Protein AF-W1Q956-F1 (afdb_monomer_lite)

Organism: Ogataea parapolymorpha (strain ATCC 26012 / BCRC 20466 / JCM 22074 / NRRL Y-7560 / DL-1) (NCBI:txid871575)

Structure (mmCIF, N/CA/C/O backbone):
data_AF-W1Q956-F1
#
_entry.id   AF-W1Q956-F1
#
loop_
_atom_site.group_PDB
_atom_site.id
_atom_site.type_symbol
_atom_site.label_atom_id
_atom_site.label_alt_id
_atom_site.label_comp_id
_atom_site.label_asym_id
_atom_site.label_entity_id
_atom_site.label_seq_id
_atom_site.pdbx_PDB_ins_code
_atom_site.Cartn_x
_atom_site.Cartn_y
_atom_site.Cartn_z
_atom_site.occupancy
_atom_site.B_iso_or_equiv
_atom_site.auth_seq_id
_atom_site.auth_comp_id
_atom_site.auth_asym_id
_atom_site.auth_atom_id
_atom_site.pdbx_PDB_model_num
ATOM 1 N N . MET A 1 1 ? 9.030 -43.330 17.539 1.00 38.12 1 MET A N 1
ATOM 2 C CA . MET A 1 1 ? 8.154 -42.242 18.023 1.00 38.12 1 MET A CA 1
ATOM 3 C C . MET A 1 1 ? 7.687 -41.497 16.789 1.00 38.12 1 MET A C 1
ATOM 5 O O . MET A 1 1 ? 8.555 -41.215 15.969 1.00 38.12 1 MET A O 1
ATOM 9 N N . PRO A 1 2 ? 6.383 -41.269 16.569 1.00 40.50 2 PRO A N 1
ATOM 10 C CA . PRO A 1 2 ? 5.972 -40.431 15.452 1.00 40.50 2 PRO A CA 1
ATOM 11 C C . PRO A 1 2 ? 6.537 -39.033 15.711 1.00 40.50 2 PRO A C 1
ATOM 13 O O . PRO A 1 2 ? 6.375 -38.493 16.805 1.00 40.50 2 PRO A O 1
ATOM 16 N N . VAL A 1 3 ? 7.293 -38.512 14.747 1.00 47.91 3 VAL A N 1
ATOM 17 C CA . VAL A 1 3 ? 7.770 -37.129 14.766 1.00 47.91 3 VAL A CA 1
ATOM 18 C C . VAL A 1 3 ? 6.512 -36.276 14.858 1.00 47.91 3 VAL A C 1
ATOM 20 O O . VAL A 1 3 ? 5.673 -36.358 13.964 1.00 47.91 3 VAL A O 1
ATOM 23 N N . GLN A 1 4 ? 6.323 -35.560 15.972 1.00 51.12 4 GLN A N 1
ATOM 24 C CA . GLN A 1 4 ? 5.265 -34.559 16.064 1.00 51.12 4 GLN A CA 1
ATOM 25 C C . GLN A 1 4 ? 5.485 -33.616 14.890 1.00 51.12 4 GLN A C 1
ATOM 27 O O . GLN A 1 4 ? 6.526 -32.966 14.800 1.00 51.12 4 GLN A O 1
ATOM 32 N N . SER A 1 5 ? 4.561 -33.650 13.940 1.00 55.69 5 SER A N 1
ATOM 33 C CA . SER A 1 5 ? 4.595 -32.762 12.798 1.00 55.69 5 SER A CA 1
ATOM 34 C C . SER A 1 5 ? 4.485 -31.346 13.351 1.00 55.69 5 SER A C 1
ATOM 36 O O . SER A 1 5 ? 3.552 -30.993 14.064 1.00 55.69 5 SER A O 1
ATOM 38 N N . THR A 1 6 ? 5.511 -30.539 13.112 1.00 74.44 6 THR A N 1
ATOM 39 C CA . THR A 1 6 ? 5.579 -29.148 13.575 1.00 74.44 6 THR A CA 1
ATOM 40 C C . THR A 1 6 ? 4.782 -28.220 12.657 1.00 74.44 6 THR A C 1
ATOM 42 O O . THR A 1 6 ? 5.038 -27.018 12.626 1.00 74.44 6 THR A O 1
ATOM 45 N N . HIS A 1 7 ? 3.863 -28.766 11.853 1.00 84.06 7 HIS A N 1
ATOM 46 C CA . HIS A 1 7 ? 3.158 -28.013 10.831 1.00 84.06 7 HIS A CA 1
ATOM 47 C C . HIS A 1 7 ? 2.118 -27.081 11.478 1.00 84.06 7 HIS A C 1
ATOM 49 O O . HIS A 1 7 ? 1.242 -27.551 12.211 1.00 84.06 7 HIS A O 1
ATOM 55 N N . PRO A 1 8 ? 2.143 -25.765 11.199 1.00 85.31 8 PRO A N 1
ATOM 56 C CA . PRO A 1 8 ? 1.248 -24.806 11.851 1.00 85.31 8 PRO A CA 1
ATOM 57 C C . PRO A 1 8 ? -0.240 -25.103 11.604 1.00 85.31 8 PRO A C 1
ATOM 59 O O . PRO A 1 8 ? -1.061 -24.876 12.493 1.00 85.31 8 PRO A O 1
ATOM 62 N N . ALA A 1 9 ? -0.585 -25.687 10.450 1.00 87.69 9 ALA A N 1
ATOM 63 C CA . ALA A 1 9 ? -1.958 -26.088 10.124 1.00 87.69 9 ALA A CA 1
ATOM 64 C C . ALA A 1 9 ? -2.590 -27.116 11.079 1.00 87.69 9 ALA A C 1
ATOM 66 O O . ALA A 1 9 ? -3.814 -27.149 11.185 1.00 87.69 9 ALA A O 1
ATOM 67 N N . GLU A 1 10 ? -1.804 -27.914 11.810 1.00 87.19 10 GLU A N 1
ATOM 68 C CA . GLU A 1 10 ? -2.354 -28.852 12.807 1.00 87.19 10 GLU A CA 1
ATOM 69 C C . GLU A 1 10 ? -2.974 -28.130 14.005 1.00 87.19 10 GLU A C 1
ATOM 71 O O . GLU A 1 10 ? -3.864 -28.661 14.665 1.00 87.19 10 GLU A O 1
ATOM 76 N N . ASN A 1 11 ? -2.529 -26.899 14.265 1.00 87.56 11 ASN A N 1
ATOM 77 C CA . ASN A 1 11 ? -2.959 -26.104 15.406 1.00 87.56 11 ASN A CA 1
ATOM 78 C C . ASN A 1 11 ? -4.107 -25.142 15.074 1.00 87.56 11 ASN A C 1
ATOM 80 O O . ASN A 1 11 ? -4.496 -24.364 15.946 1.00 87.56 11 ASN A O 1
ATOM 84 N N . LEU A 1 12 ? -4.637 -25.146 13.846 1.00 88.88 12 LEU A N 1
ATOM 85 C CA . LEU A 1 12 ? -5.768 -24.296 13.456 1.00 88.88 12 LEU A CA 1
ATOM 86 C C . LEU A 1 12 ? -7.030 -24.658 14.251 1.00 88.88 12 LEU A C 1
ATOM 88 O O . LEU A 1 12 ? -7.245 -25.821 14.587 1.00 88.88 12 LEU A O 1
ATOM 92 N N . SER A 1 13 ? -7.861 -23.666 14.591 1.00 88.44 13 SER A N 1
ATOM 93 C CA . SER A 1 13 ? -9.139 -23.951 15.255 1.00 88.44 13 SER A CA 1
ATOM 94 C C . SER A 1 13 ? -10.152 -24.612 14.324 1.00 88.44 13 SER A C 1
ATOM 96 O O . SER A 1 13 ? -10.005 -24.636 13.102 1.00 88.44 13 SER A O 1
ATOM 98 N N . ASP A 1 14 ? -11.246 -25.075 14.924 1.00 86.81 14 ASP A N 1
ATOM 99 C CA . ASP A 1 14 ? -12.423 -25.604 14.226 1.00 86.81 14 ASP A CA 1
ATOM 100 C C . ASP A 1 14 ? -13.205 -24.528 13.447 1.00 86.81 14 ASP A C 1
ATOM 102 O O . ASP A 1 14 ? -14.237 -24.826 12.860 1.00 86.81 14 ASP A O 1
ATOM 106 N N . LEU A 1 15 ? -12.742 -23.269 13.444 1.00 86.12 15 LEU A N 1
ATOM 107 C CA . LEU A 1 15 ? -13.261 -22.236 12.541 1.00 86.12 15 LEU A CA 1
ATOM 108 C C . LEU A 1 15 ? -12.750 -22.406 11.105 1.00 86.12 15 LEU A C 1
ATOM 110 O O . LEU A 1 15 ? -13.307 -21.794 10.200 1.00 86.12 15 LEU A O 1
ATOM 114 N N . VAL A 1 16 ? -11.680 -23.180 10.906 1.00 87.25 16 VAL A N 1
ATOM 115 C CA . VAL A 1 16 ? -11.140 -23.489 9.580 1.00 87.25 16 VAL A CA 1
ATOM 116 C C . VAL A 1 16 ? -11.658 -24.851 9.140 1.00 87.25 16 VAL A C 1
ATOM 118 O O . VAL A 1 16 ? -11.425 -25.844 9.833 1.00 87.25 16 VAL A O 1
ATOM 121 N N . ASP A 1 17 ? -12.310 -24.884 7.978 1.00 91.25 17 ASP A N 1
ATOM 122 C CA . ASP A 1 17 ? -12.863 -26.101 7.382 1.00 91.25 17 ASP A CA 1
ATOM 123 C C . ASP A 1 17 ? -11.811 -27.211 7.242 1.00 91.25 17 ASP A C 1
ATOM 125 O O . ASP A 1 17 ? -10.642 -26.966 6.917 1.00 91.25 17 ASP A O 1
ATOM 129 N N . GLU A 1 18 ? -12.242 -28.459 7.445 1.00 89.75 18 GLU A N 1
ATOM 130 C CA . GLU A 1 18 ? -11.360 -29.631 7.387 1.00 89.75 18 GLU A CA 1
ATOM 131 C C . GLU A 1 18 ? -10.691 -29.789 6.016 1.00 89.75 18 GLU A C 1
ATOM 133 O O . GLU A 1 18 ? -9.504 -30.116 5.948 1.00 89.75 18 GLU A O 1
ATOM 138 N N . ASP A 1 19 ? -11.406 -29.482 4.931 1.00 91.88 19 ASP A N 1
ATOM 139 C CA . ASP A 1 19 ? -10.869 -29.537 3.569 1.00 91.88 19 ASP A CA 1
ATOM 140 C C . ASP A 1 19 ? -9.735 -28.521 3.367 1.00 91.88 19 ASP A C 1
ATOM 142 O O . ASP A 1 19 ? -8.685 -28.853 2.810 1.00 91.88 19 ASP A O 1
ATOM 146 N N . VAL A 1 20 ? -9.900 -27.296 3.881 1.00 89.75 20 VAL A N 1
ATOM 147 C CA . VAL A 1 20 ? -8.866 -26.249 3.832 1.00 89.75 20 VAL A CA 1
ATOM 148 C C . VAL A 1 20 ? -7.658 -26.671 4.662 1.00 89.75 20 VAL A C 1
ATOM 150 O O . VAL A 1 20 ? -6.521 -26.584 4.195 1.00 89.75 20 VAL A O 1
ATOM 153 N N . ARG A 1 21 ? -7.888 -27.209 5.865 1.00 90.19 21 ARG A N 1
ATOM 154 C CA . ARG A 1 21 ? -6.823 -27.744 6.721 1.00 90.19 21 ARG A CA 1
ATOM 155 C C . ARG A 1 21 ? -6.048 -28.862 6.015 1.00 90.19 21 ARG A C 1
ATOM 157 O O . ARG A 1 21 ? -4.820 -28.867 6.052 1.00 90.19 21 ARG A O 1
ATOM 164 N N . ALA A 1 22 ? -6.738 -29.772 5.327 1.00 90.19 22 ALA A N 1
ATOM 165 C CA . ALA A 1 22 ? -6.122 -30.865 4.578 1.00 90.19 22 ALA A CA 1
ATOM 166 C C . ALA A 1 22 ? -5.291 -30.382 3.377 1.00 90.19 22 ALA A C 1
ATOM 168 O O . ALA A 1 22 ? -4.296 -31.020 3.028 1.00 90.19 22 ALA A O 1
ATOM 169 N N . VAL A 1 23 ? -5.675 -29.270 2.742 1.00 91.25 23 VAL A N 1
ATOM 170 C CA . VAL A 1 23 ? -4.865 -28.616 1.703 1.00 91.25 23 VAL A CA 1
ATOM 171 C C . VAL A 1 23 ? -3.625 -27.966 2.316 1.00 91.25 23 VAL A C 1
ATOM 173 O O . VAL A 1 23 ? -2.523 -28.197 1.823 1.00 91.25 23 VAL A O 1
ATOM 176 N N . LEU A 1 24 ? -3.776 -27.225 3.416 1.00 89.44 24 LEU A N 1
ATOM 177 C CA . LEU A 1 24 ? -2.659 -26.553 4.087 1.00 89.44 24 LEU A CA 1
ATOM 178 C C . LEU A 1 24 ? -1.613 -27.537 4.614 1.00 89.44 24 LEU A C 1
ATOM 180 O O . LEU A 1 24 ? -0.430 -27.260 4.509 1.00 89.44 24 LEU A O 1
ATOM 184 N N . LEU A 1 25 ? -2.019 -28.709 5.107 1.00 90.38 25 LEU A N 1
ATOM 185 C CA . LEU A 1 25 ? -1.090 -29.759 5.549 1.00 90.38 25 LEU A CA 1
ATOM 186 C C . LEU A 1 25 ? -0.234 -30.354 4.418 1.00 90.38 25 LEU A C 1
ATOM 188 O O . LEU A 1 25 ? 0.768 -31.010 4.692 1.00 90.38 25 LEU A O 1
ATOM 192 N N . LYS A 1 26 ? -0.637 -30.171 3.154 1.00 90.06 26 LYS A N 1
ATOM 193 C CA . LYS A 1 26 ? 0.155 -30.577 1.981 1.00 90.06 26 LYS A CA 1
ATOM 194 C C . LYS A 1 26 ? 1.123 -29.483 1.530 1.00 90.06 26 LYS A C 1
ATOM 196 O O . LYS A 1 26 ? 2.025 -29.775 0.747 1.00 90.06 26 LYS A O 1
ATOM 201 N N . ALA A 1 27 ? 0.903 -28.244 1.963 1.00 86.81 27 ALA A N 1
ATOM 202 C CA . ALA A 1 27 ? 1.779 -27.121 1.677 1.00 86.81 27 ALA A CA 1
ATOM 203 C C . ALA A 1 27 ? 3.063 -27.219 2.526 1.00 86.81 27 ALA A C 1
ATOM 205 O O . ALA A 1 27 ? 3.098 -27.948 3.521 1.00 86.81 27 ALA A O 1
ATOM 206 N N . PRO A 1 28 ? 4.147 -26.524 2.143 1.00 85.31 28 PRO A N 1
ATOM 207 C CA . PRO A 1 28 ? 5.293 -26.387 3.030 1.00 85.31 28 PRO A CA 1
ATOM 208 C C . PRO A 1 28 ? 4.873 -25.701 4.347 1.00 85.31 28 PRO A C 1
ATOM 210 O O . PRO A 1 28 ? 4.044 -24.790 4.324 1.00 85.31 28 PRO A O 1
ATOM 213 N N . PRO A 1 29 ? 5.459 -26.101 5.492 1.00 82.62 29 PRO A N 1
ATOM 214 C CA . PRO A 1 29 ? 5.075 -25.583 6.807 1.00 82.62 29 PRO A CA 1
ATOM 215 C C . PRO A 1 29 ? 5.400 -24.101 6.996 1.00 82.62 29 PRO A C 1
ATOM 217 O O . PRO A 1 29 ? 4.749 -23.445 7.803 1.00 82.62 29 PRO A O 1
ATOM 220 N N . THR A 1 30 ? 6.409 -23.600 6.286 1.00 81.44 30 THR A N 1
ATOM 221 C CA . THR A 1 30 ? 6.844 -22.204 6.311 1.00 81.44 30 THR A CA 1
ATOM 222 C C . THR A 1 30 ? 7.221 -21.767 4.905 1.00 81.44 30 THR A C 1
ATOM 224 O O . THR A 1 30 ? 7.861 -22.528 4.169 1.00 81.44 30 THR A O 1
ATOM 227 N N . LEU A 1 31 ? 6.863 -20.541 4.547 1.00 84.50 31 LEU A N 1
ATOM 228 C CA . LEU A 1 31 ? 7.316 -19.903 3.313 1.00 84.50 31 LEU A CA 1
ATOM 229 C C . LEU A 1 31 ? 8.753 -19.387 3.475 1.00 84.50 31 LEU A C 1
ATOM 231 O O . LEU A 1 31 ? 9.215 -19.151 4.590 1.00 84.50 31 LEU A O 1
ATOM 235 N N . LEU A 1 32 ? 9.468 -19.178 2.364 1.00 85.56 32 LEU A N 1
ATOM 236 C CA . LEU A 1 32 ? 10.832 -18.625 2.396 1.00 85.56 32 LEU A CA 1
ATOM 237 C C . LEU A 1 32 ? 10.862 -17.235 3.038 1.00 85.56 32 LEU A C 1
ATOM 239 O O . LEU A 1 32 ? 11.754 -16.915 3.820 1.00 85.56 32 LEU A O 1
ATOM 243 N N . ILE A 1 33 ? 9.839 -16.435 2.748 1.00 87.62 33 ILE A N 1
ATOM 244 C CA . ILE A 1 33 ? 9.660 -15.106 3.319 1.00 87.62 33 ILE A CA 1
ATOM 245 C C . ILE A 1 33 ? 9.409 -15.117 4.835 1.00 87.62 33 ILE A C 1
ATOM 247 O O . ILE A 1 33 ? 9.634 -14.117 5.507 1.00 87.62 33 ILE A O 1
ATOM 251 N N . GLU A 1 34 ? 8.983 -16.245 5.406 1.00 84.69 34 GLU A N 1
ATOM 252 C CA . GLU A 1 34 ? 8.738 -16.385 6.847 1.00 84.69 34 GLU A CA 1
ATOM 253 C C . GLU A 1 34 ? 10.008 -16.709 7.649 1.00 84.69 34 GLU A C 1
ATOM 255 O O . GLU A 1 34 ? 9.932 -16.878 8.869 1.00 84.69 34 GLU A O 1
ATOM 260 N N . ASP A 1 35 ? 11.179 -16.772 7.002 1.00 87.75 35 ASP A N 1
ATOM 261 C CA . ASP A 1 35 ? 12.452 -16.931 7.703 1.00 87.75 35 ASP A CA 1
ATOM 262 C C . ASP A 1 35 ? 12.645 -15.793 8.737 1.00 87.75 35 ASP A C 1
ATOM 264 O O . ASP A 1 35 ? 12.455 -14.611 8.411 1.00 87.75 35 ASP A O 1
ATOM 268 N N . PRO A 1 36 ? 13.047 -16.108 9.988 1.00 88.62 36 PRO A N 1
ATOM 269 C CA . PRO A 1 36 ? 13.305 -15.114 11.029 1.00 88.62 36 PRO A CA 1
ATOM 270 C C . PRO A 1 36 ? 14.224 -13.958 10.608 1.00 88.62 36 PRO A C 1
ATOM 272 O O . PRO A 1 36 ? 14.100 -12.861 11.155 1.00 88.62 36 PRO A O 1
ATOM 275 N N . VAL A 1 37 ? 15.117 -14.168 9.633 1.00 91.38 37 VAL A N 1
ATOM 276 C CA . VAL A 1 37 ? 16.003 -13.131 9.079 1.00 91.38 37 VAL A CA 1
ATOM 277 C C . VAL A 1 37 ? 15.215 -11.967 8.459 1.00 91.38 37 VAL A C 1
ATOM 279 O O . VAL A 1 37 ? 15.647 -10.816 8.554 1.00 91.38 37 VAL A O 1
ATOM 282 N N . TYR A 1 38 ? 14.046 -12.229 7.867 1.00 91.69 38 TYR A N 1
ATOM 283 C CA . TYR A 1 38 ? 13.222 -11.213 7.200 1.00 91.69 38 TYR A CA 1
ATOM 284 C C . TYR A 1 38 ? 12.125 -10.626 8.093 1.00 91.69 38 TYR A C 1
ATOM 286 O O . TYR A 1 38 ? 11.548 -9.592 7.750 1.00 91.69 38 TYR A O 1
ATOM 294 N N . HIS A 1 39 ? 11.864 -11.229 9.256 1.00 90.00 39 HIS A N 1
ATOM 295 C CA . HIS A 1 39 ? 10.716 -10.913 10.108 1.00 90.00 39 HIS A CA 1
ATOM 296 C C . HIS A 1 39 ? 10.592 -9.422 10.458 1.00 90.00 39 HIS A C 1
ATOM 298 O O . HIS A 1 39 ? 9.517 -8.837 10.318 1.00 90.00 39 HIS A O 1
ATOM 304 N N . ASN A 1 40 ? 11.692 -8.783 10.867 1.00 92.31 40 ASN A N 1
ATOM 305 C CA . ASN A 1 40 ? 11.676 -7.365 11.238 1.00 92.31 40 ASN A CA 1
ATOM 306 C C . ASN A 1 40 ? 11.385 -6.463 10.031 1.00 92.31 40 ASN A C 1
ATOM 308 O O . ASN A 1 40 ? 10.541 -5.578 10.126 1.00 92.31 40 ASN A O 1
ATOM 312 N N . ARG A 1 41 ? 12.027 -6.727 8.884 1.00 93.56 41 ARG A N 1
ATOM 313 C CA . ARG A 1 41 ? 11.836 -5.947 7.647 1.00 93.56 41 ARG A CA 1
ATOM 314 C C . ARG A 1 41 ? 10.415 -6.092 7.102 1.00 93.56 41 ARG A C 1
ATOM 316 O O . ARG A 1 41 ? 9.833 -5.120 6.640 1.00 93.56 41 ARG A O 1
ATOM 323 N N . LEU A 1 42 ? 9.837 -7.291 7.192 1.00 93.44 42 LEU A N 1
ATOM 324 C CA . LEU A 1 42 ? 8.442 -7.537 6.816 1.00 93.44 42 LEU A CA 1
ATOM 325 C C . LEU A 1 42 ? 7.460 -6.847 7.741 1.00 93.44 42 LEU A C 1
ATOM 327 O O . LEU A 1 42 ? 6.457 -6.3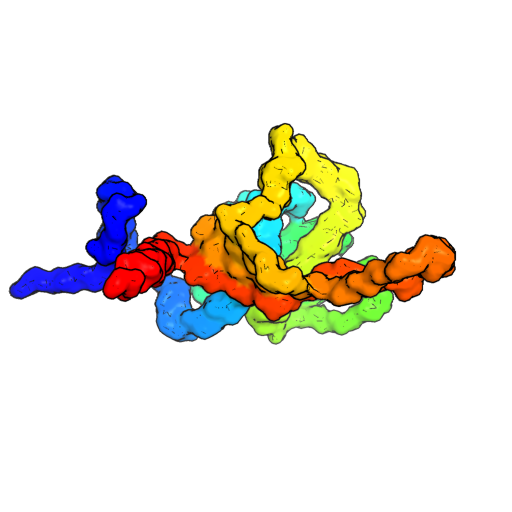16 7.280 1.00 93.44 42 LEU A O 1
ATOM 331 N N . THR A 1 43 ? 7.734 -6.875 9.041 1.00 93.44 43 THR A N 1
ATOM 332 C CA . THR A 1 43 ? 6.887 -6.208 10.028 1.00 93.44 43 THR A CA 1
ATOM 333 C C . THR A 1 43 ? 6.881 -4.704 9.781 1.00 93.44 43 THR A C 1
ATOM 335 O O . THR A 1 43 ? 5.819 -4.093 9.791 1.00 93.44 43 THR A O 1
ATOM 338 N N . GLU A 1 44 ? 8.043 -4.117 9.493 1.00 94.94 44 GLU A N 1
ATOM 339 C CA . GLU A 1 44 ? 8.170 -2.707 9.119 1.00 94.94 44 GLU A CA 1
ATOM 340 C C . GLU A 1 44 ? 7.388 -2.384 7.836 1.00 94.94 44 GLU A C 1
ATOM 342 O O . GLU A 1 44 ? 6.548 -1.489 7.845 1.00 94.94 44 GLU A O 1
ATOM 347 N N . LEU A 1 45 ? 7.578 -3.172 6.770 1.00 95.81 45 LEU A N 1
ATOM 348 C CA . LEU A 1 45 ? 6.867 -3.006 5.498 1.00 95.81 45 LEU A CA 1
ATOM 349 C C . LEU A 1 45 ? 5.344 -3.106 5.659 1.00 95.81 45 LEU A C 1
ATOM 351 O O . LEU A 1 45 ? 4.606 -2.241 5.200 1.00 95.81 45 LEU A O 1
ATOM 355 N N . ARG A 1 46 ? 4.859 -4.160 6.325 1.00 95.31 46 ARG A N 1
ATOM 356 C CA . ARG A 1 46 ? 3.421 -4.432 6.482 1.00 95.31 46 ARG A CA 1
ATOM 357 C C . ARG A 1 46 ? 2.733 -3.421 7.405 1.00 95.31 46 ARG A C 1
ATOM 359 O O . ARG A 1 46 ? 1.528 -3.214 7.271 1.00 95.31 46 ARG A O 1
ATOM 366 N N . ASN A 1 47 ? 3.481 -2.787 8.309 1.00 96.44 47 ASN A N 1
ATOM 367 C CA . ASN A 1 47 ? 2.995 -1.700 9.161 1.00 96.44 47 ASN A CA 1
ATOM 368 C C . ASN A 1 47 ? 3.090 -0.315 8.502 1.00 96.44 47 ASN A C 1
ATOM 370 O O . ASN A 1 47 ? 2.676 0.666 9.115 1.00 96.44 47 ASN A O 1
ATOM 374 N N . ASP A 1 48 ? 3.563 -0.207 7.260 1.00 96.69 48 ASP A N 1
ATOM 375 C CA . ASP A 1 48 ? 3.471 1.033 6.495 1.00 96.69 48 ASP A CA 1
ATOM 376 C C . ASP A 1 48 ? 2.107 1.123 5.787 1.00 96.69 48 ASP A C 1
ATOM 378 O O . ASP A 1 48 ? 1.726 0.260 4.989 1.00 96.69 48 ASP A O 1
ATOM 382 N N . TYR A 1 49 ? 1.358 2.198 6.039 1.00 96.06 49 TYR A N 1
ATOM 383 C CA . TYR A 1 49 ? 0.079 2.442 5.365 1.00 96.06 49 TYR A CA 1
ATOM 384 C C . TYR A 1 49 ? 0.255 2.630 3.852 1.00 96.06 49 TYR A C 1
ATOM 386 O O . TYR A 1 49 ? -0.643 2.297 3.076 1.00 96.06 49 TYR A O 1
ATOM 394 N N . ARG A 1 50 ? 1.417 3.139 3.416 1.00 97.62 50 ARG A N 1
ATOM 395 C CA . ARG A 1 50 ? 1.746 3.326 1.997 1.00 97.62 50 ARG A CA 1
ATOM 396 C C . ARG A 1 50 ? 1.859 1.984 1.296 1.00 97.62 50 ARG A C 1
ATOM 398 O O . ARG A 1 50 ? 1.384 1.851 0.173 1.00 97.62 50 ARG A O 1
ATOM 405 N N . TYR A 1 51 ? 2.412 0.981 1.976 1.00 97.69 51 TYR A N 1
ATOM 406 C CA . TYR A 1 51 ? 2.486 -0.376 1.453 1.00 97.69 51 TYR A CA 1
ATOM 407 C C . TYR A 1 51 ? 1.092 -0.974 1.258 1.00 97.69 51 TYR A C 1
ATOM 409 O O . TYR A 1 51 ? 0.764 -1.421 0.160 1.00 97.69 51 TYR A O 1
ATOM 417 N N . ALA A 1 52 ? 0.238 -0.897 2.284 1.00 96.75 52 ALA A N 1
ATOM 418 C CA . ALA A 1 52 ? -1.141 -1.369 2.182 1.00 96.75 52 ALA A CA 1
ATOM 419 C C . ALA A 1 52 ? -1.907 -0.659 1.050 1.00 96.75 52 ALA A C 1
ATOM 421 O O . ALA A 1 52 ? -2.627 -1.300 0.285 1.00 96.75 52 ALA A O 1
ATOM 422 N N . TYR A 1 53 ? -1.696 0.651 0.884 1.00 96.75 53 TYR A N 1
ATOM 423 C CA . TYR A 1 53 ? -2.262 1.412 -0.228 1.00 96.75 53 TYR A CA 1
ATOM 424 C C . TYR A 1 53 ? -1.770 0.912 -1.594 1.00 96.75 53 TYR A C 1
ATOM 426 O O . TYR A 1 53 ? -2.579 0.728 -2.502 1.00 96.75 53 TYR A O 1
ATOM 434 N N . VAL A 1 54 ? -0.461 0.678 -1.750 1.00 97.88 54 VAL A N 1
ATOM 435 C CA . VAL A 1 54 ? 0.139 0.169 -2.995 1.00 97.88 54 VAL A CA 1
ATOM 436 C C . VAL A 1 54 ? -0.455 -1.189 -3.363 1.00 97.88 54 VAL A C 1
ATOM 438 O O . VAL A 1 54 ? -0.923 -1.359 -4.488 1.00 97.88 54 VAL A O 1
ATOM 441 N N . VAL A 1 55 ? -0.496 -2.131 -2.418 1.00 97.31 55 VAL A N 1
ATOM 442 C CA . VAL A 1 55 ? -1.048 -3.479 -2.632 1.00 97.31 55 VAL A CA 1
ATOM 443 C C . VAL A 1 55 ? -2.526 -3.410 -3.017 1.00 97.31 55 VAL A C 1
ATOM 445 O O . VAL A 1 55 ? -2.923 -3.967 -4.042 1.00 97.31 55 VAL A O 1
ATOM 448 N N . GLN A 1 56 ? -3.328 -2.659 -2.258 1.00 95.50 56 GLN A N 1
ATOM 449 C CA . GLN A 1 56 ? -4.754 -2.484 -2.533 1.00 95.50 56 GLN A CA 1
ATOM 450 C C . GLN A 1 56 ? -4.991 -1.869 -3.918 1.00 95.50 56 GLN A C 1
ATOM 452 O O . GLN A 1 56 ? -5.852 -2.319 -4.675 1.00 95.50 56 GLN A O 1
ATOM 457 N N . TRP A 1 57 ? -4.208 -0.853 -4.286 1.00 96.25 57 TRP A N 1
ATOM 458 C CA . TRP A 1 57 ? -4.317 -0.225 -5.597 1.00 96.25 57 TRP A CA 1
ATOM 459 C C . TRP A 1 57 ? -3.918 -1.178 -6.725 1.00 96.25 57 TRP A C 1
ATOM 461 O O . TRP A 1 57 ? -4.553 -1.164 -7.777 1.00 96.25 57 TRP A O 1
ATOM 471 N N . ILE A 1 58 ? -2.907 -2.030 -6.535 1.00 96.56 58 ILE A N 1
ATOM 472 C CA . ILE A 1 58 ? -2.527 -3.022 -7.546 1.00 96.56 58 ILE A CA 1
ATOM 473 C C . ILE A 1 58 ? -3.657 -4.037 -7.760 1.00 96.56 58 ILE A C 1
ATOM 475 O O . ILE A 1 58 ? -3.974 -4.345 -8.911 1.00 96.56 58 ILE A O 1
ATOM 479 N N . TYR A 1 59 ? -4.303 -4.522 -6.698 1.00 94.12 59 TYR A N 1
ATOM 480 C CA . TYR A 1 59 ? -5.453 -5.420 -6.844 1.00 94.12 59 TYR A CA 1
ATOM 481 C C . TYR A 1 59 ? -6.613 -4.757 -7.588 1.00 94.12 59 TYR A C 1
ATOM 483 O O . TYR A 1 59 ? -7.179 -5.357 -8.503 1.00 94.12 59 TYR A O 1
ATOM 491 N N . LEU A 1 60 ? -6.925 -3.504 -7.249 1.00 92.81 60 LEU A N 1
ATOM 492 C CA . LEU A 1 60 ? -8.128 -2.846 -7.754 1.00 92.81 60 LEU A CA 1
ATOM 493 C C . LEU A 1 60 ? -7.941 -2.094 -9.080 1.00 92.81 60 LEU A C 1
ATOM 495 O O . LEU A 1 60 ? -8.869 -2.001 -9.878 1.00 92.81 60 LEU A O 1
ATOM 499 N N . LEU A 1 61 ? -6.789 -1.478 -9.322 1.00 93.56 61 LEU A N 1
ATOM 500 C CA . LEU A 1 61 ? -6.644 -0.425 -10.336 1.00 93.56 61 LEU A CA 1
ATOM 501 C C . LEU A 1 61 ? -5.411 -0.578 -11.237 1.00 93.56 61 LEU A C 1
ATOM 503 O O . LEU A 1 61 ? -5.163 0.293 -12.076 1.00 93.56 61 LEU A O 1
ATOM 507 N N . ARG A 1 62 ? -4.677 -1.700 -11.166 1.00 92.12 62 ARG A N 1
ATOM 508 C CA . ARG A 1 62 ? -3.490 -1.945 -12.017 1.00 92.12 62 ARG A CA 1
ATOM 509 C C . ARG A 1 62 ? -3.747 -1.833 -13.523 1.00 92.12 62 ARG A C 1
ATOM 511 O O . ARG A 1 62 ? -2.832 -1.536 -14.296 1.00 92.12 62 ARG A O 1
ATOM 518 N N . HIS A 1 63 ? -4.988 -2.039 -13.970 1.00 90.56 63 HIS A N 1
ATOM 519 C CA . HIS A 1 63 ? -5.380 -1.896 -15.375 1.00 90.56 63 HIS A CA 1
ATOM 520 C C . HIS A 1 63 ? -5.293 -0.456 -15.880 1.00 90.56 63 HIS A C 1
ATOM 522 O O . HIS A 1 63 ? -5.132 -0.266 -17.086 1.00 90.56 63 HIS A O 1
ATOM 528 N N . LEU A 1 64 ? -5.322 0.548 -14.992 1.00 93.50 64 LEU A N 1
ATOM 529 C CA . LEU A 1 64 ? -5.125 1.956 -15.357 1.00 93.50 64 LEU A CA 1
ATOM 530 C C . LEU A 1 64 ? -3.818 2.158 -16.132 1.00 93.50 64 LEU A C 1
ATOM 532 O O . LEU A 1 64 ? -3.786 2.866 -17.139 1.00 93.50 64 LEU A O 1
ATOM 536 N N . VAL A 1 65 ? -2.756 1.483 -15.691 1.00 93.94 65 VAL A N 1
ATOM 537 C CA . VAL A 1 65 ? -1.421 1.544 -16.302 1.00 93.94 65 VAL A CA 1
ATOM 538 C C . VAL A 1 65 ? -1.096 0.302 -17.138 1.00 93.94 65 VAL A C 1
ATOM 540 O O . VAL A 1 65 ? 0.026 0.146 -17.612 1.00 93.94 65 VAL A O 1
ATOM 543 N N . LYS A 1 66 ? -2.099 -0.552 -17.389 1.00 91.50 66 LYS A N 1
ATOM 544 C CA . LYS A 1 66 ? -2.010 -1.754 -18.234 1.00 91.50 66 LYS A CA 1
ATOM 545 C C . LYS A 1 66 ? -0.919 -2.742 -17.794 1.00 91.50 66 LYS A C 1
ATOM 547 O O . LYS A 1 66 ? -0.215 -3.293 -18.640 1.00 91.50 66 LYS A O 1
ATOM 552 N N . ILE A 1 67 ? -0.786 -2.965 -16.487 1.00 92.12 67 ILE A N 1
ATOM 553 C CA . ILE A 1 67 ? 0.007 -4.085 -15.958 1.00 92.12 67 ILE A CA 1
ATOM 554 C C . ILE A 1 67 ? -0.722 -5.388 -16.300 1.00 92.12 67 ILE A C 1
ATOM 556 O O . ILE A 1 67 ? -1.921 -5.521 -16.043 1.00 92.12 67 ILE A O 1
ATOM 560 N N . THR A 1 68 ? -0.004 -6.316 -16.925 1.00 88.81 68 THR A N 1
ATOM 561 C CA . THR A 1 68 ? -0.528 -7.609 -17.407 1.00 88.81 68 THR A CA 1
ATOM 562 C C . THR A 1 68 ? 0.016 -8.791 -16.619 1.00 88.81 68 THR A C 1
ATOM 564 O O . THR A 1 68 ? -0.514 -9.893 -16.701 1.00 88.81 68 THR A O 1
ATOM 567 N N . GLU A 1 69 ? 1.096 -8.554 -15.891 1.00 90.25 69 GLU A N 1
ATOM 568 C CA . GLU A 1 69 ? 1.782 -9.499 -15.041 1.00 90.25 69 GLU A CA 1
ATOM 569 C C . GLU A 1 69 ? 0.850 -9.935 -13.903 1.00 90.25 69 GLU A C 1
ATOM 571 O O . GLU A 1 69 ? 0.094 -9.131 -13.347 1.00 90.25 69 GLU A O 1
ATOM 576 N N . ASN A 1 70 ? 0.893 -11.226 -13.570 1.00 90.31 70 ASN A N 1
ATOM 577 C CA . ASN A 1 70 ? 0.154 -11.736 -12.424 1.00 90.31 70 ASN A CA 1
ATOM 578 C C . ASN A 1 70 ? 0.723 -11.109 -11.151 1.00 90.31 70 ASN A C 1
ATOM 580 O O . ASN A 1 70 ? 1.938 -10.999 -11.002 1.00 90.31 70 ASN A O 1
ATOM 584 N N . PHE A 1 71 ? -0.171 -10.706 -10.255 1.00 94.25 71 PHE A N 1
ATOM 585 C CA . PHE A 1 71 ? 0.193 -10.133 -8.969 1.00 94.25 71 PHE A CA 1
ATOM 586 C C . PHE A 1 71 ? -0.214 -11.085 -7.858 1.00 94.25 71 PHE A C 1
ATOM 588 O O . PHE A 1 71 ? -1.336 -11.593 -7.867 1.00 94.25 71 PHE A O 1
ATOM 595 N N . ASP A 1 72 ? 0.711 -11.271 -6.932 1.00 93.00 72 ASP A N 1
ATOM 596 C CA . ASP A 1 72 ? 0.587 -12.064 -5.725 1.00 93.00 72 ASP A CA 1
ATOM 597 C C . ASP A 1 72 ? 1.364 -11.326 -4.630 1.00 93.00 72 ASP A C 1
ATOM 599 O O . ASP A 1 72 ? 2.479 -10.854 -4.881 1.00 93.00 72 ASP A O 1
ATOM 603 N N . VAL A 1 73 ? 0.757 -11.150 -3.456 1.00 94.75 73 VAL A N 1
ATOM 604 C CA . VAL A 1 73 ? 1.328 -10.279 -2.417 1.00 94.75 73 VAL A CA 1
ATOM 605 C C . VAL A 1 73 ? 2.581 -10.902 -1.806 1.00 94.75 73 VAL A C 1
ATOM 607 O O . VAL A 1 73 ? 3.550 -10.187 -1.561 1.00 94.75 73 VAL A O 1
ATOM 610 N N . GLU A 1 74 ? 2.612 -12.222 -1.623 1.00 92.94 74 GLU A N 1
ATOM 611 C CA . GLU A 1 74 ? 3.779 -12.946 -1.124 1.00 92.94 74 GLU A CA 1
ATOM 612 C C . GLU A 1 74 ? 4.947 -12.812 -2.101 1.00 92.94 74 GLU A C 1
ATOM 614 O O . GLU A 1 74 ? 6.031 -12.387 -1.704 1.00 92.94 74 GLU A O 1
ATOM 619 N N . THR A 1 75 ? 4.706 -13.074 -3.389 1.00 93.75 75 THR A N 1
ATOM 620 C CA . THR A 1 75 ? 5.728 -12.915 -4.434 1.00 93.75 75 THR A CA 1
ATOM 621 C C . THR A 1 75 ? 6.237 -11.471 -4.497 1.00 93.75 75 THR A C 1
ATOM 623 O O . THR A 1 75 ? 7.439 -11.238 -4.596 1.00 93.75 75 THR A O 1
ATOM 626 N N . PHE A 1 76 ? 5.348 -10.479 -4.388 1.00 96.44 76 PHE A N 1
ATOM 627 C CA . PHE A 1 76 ? 5.739 -9.069 -4.380 1.00 96.44 76 PHE A CA 1
ATOM 628 C C . PHE A 1 76 ? 6.637 -8.718 -3.186 1.00 96.44 76 PHE A C 1
ATOM 630 O O . PHE A 1 76 ? 7.652 -8.045 -3.357 1.00 96.44 76 PHE A O 1
ATOM 637 N N . GLU A 1 77 ? 6.319 -9.202 -1.986 1.00 96.06 77 GLU A N 1
ATOM 638 C CA . GLU A 1 77 ? 7.172 -9.003 -0.810 1.00 96.06 77 GLU A CA 1
ATOM 639 C C . GLU A 1 77 ? 8.526 -9.713 -0.951 1.00 96.06 77 GLU A C 1
ATOM 641 O O . GLU A 1 77 ? 9.553 -9.145 -0.568 1.00 96.06 77 GLU A O 1
ATOM 646 N N . GLU A 1 78 ? 8.559 -10.913 -1.539 1.00 95.75 78 GLU A N 1
ATOM 647 C CA . GLU A 1 78 ? 9.804 -11.625 -1.849 1.00 95.75 78 GLU A CA 1
ATOM 648 C C . GLU A 1 78 ? 10.687 -10.832 -2.823 1.00 95.75 78 GLU A C 1
ATOM 650 O O . GLU A 1 78 ? 11.902 -10.748 -2.619 1.00 95.75 78 GLU A O 1
ATOM 655 N N . GLU A 1 79 ? 10.101 -10.211 -3.849 1.00 95.94 79 GLU A N 1
ATOM 656 C CA . GLU A 1 79 ? 10.823 -9.336 -4.779 1.00 95.94 79 GLU A CA 1
ATOM 657 C C . GLU A 1 79 ? 11.381 -8.088 -4.077 1.00 95.94 79 GLU A C 1
ATOM 659 O O . GLU A 1 79 ? 12.539 -7.718 -4.285 1.00 95.94 79 GLU A O 1
ATOM 664 N N . LEU A 1 80 ? 10.596 -7.448 -3.202 1.00 95.75 80 LEU A N 1
ATOM 665 C CA . LEU A 1 80 ? 11.033 -6.256 -2.465 1.00 95.75 80 LEU A CA 1
ATOM 666 C C . LEU A 1 80 ? 12.144 -6.543 -1.449 1.00 95.75 80 LEU A C 1
ATOM 668 O O . LEU A 1 80 ? 12.992 -5.683 -1.188 1.00 95.75 80 LEU A O 1
ATOM 672 N N . LEU A 1 81 ? 12.159 -7.750 -0.887 1.00 94.31 81 LEU A N 1
ATOM 673 C CA . LEU A 1 81 ? 13.203 -8.215 0.025 1.00 94.31 81 LEU A CA 1
ATOM 674 C C . LEU A 1 81 ? 14.438 -8.776 -0.682 1.00 94.31 81 LEU A C 1
ATOM 676 O O . LEU A 1 81 ? 15.403 -9.127 0.004 1.00 94.31 81 LEU A O 1
ATOM 680 N N . SER A 1 82 ? 14.428 -8.824 -2.016 1.00 93.06 82 SER A N 1
ATOM 681 C CA . SER A 1 82 ? 15.471 -9.441 -2.839 1.00 93.06 82 SER A CA 1
ATOM 682 C C . SER A 1 82 ? 15.639 -10.948 -2.589 1.00 93.06 82 SER A C 1
ATOM 684 O O . SER A 1 82 ? 16.741 -11.479 -2.728 1.00 93.06 82 SER A O 1
ATOM 686 N N . ILE A 1 83 ? 14.560 -11.633 -2.198 1.00 94.00 83 ILE A N 1
ATOM 687 C CA . ILE A 1 83 ? 14.494 -13.100 -2.094 1.00 94.00 83 ILE A CA 1
ATOM 688 C C . ILE A 1 83 ? 14.249 -13.690 -3.487 1.00 94.00 83 ILE A C 1
ATOM 690 O O . ILE A 1 83 ? 14.921 -14.638 -3.894 1.00 94.00 83 ILE A O 1
ATOM 694 N N . ALA A 1 84 ? 13.315 -13.088 -4.227 1.00 94.31 84 ALA A N 1
ATOM 695 C CA . ALA A 1 84 ? 12.982 -13.440 -5.601 1.00 94.31 84 ALA A CA 1
ATOM 696 C C . ALA A 1 84 ? 13.522 -12.400 -6.600 1.00 94.31 84 ALA A C 1
ATOM 698 O O . ALA A 1 84 ? 13.879 -11.276 -6.244 1.00 94.31 84 ALA A O 1
ATOM 699 N N . SER A 1 85 ? 13.585 -12.784 -7.877 1.00 93.81 85 SER A N 1
ATOM 700 C CA . SER A 1 85 ? 13.935 -11.870 -8.972 1.00 93.81 85 SER A CA 1
ATOM 701 C C . SER A 1 85 ? 12.834 -10.813 -9.149 1.00 93.81 85 SER A C 1
ATOM 703 O O . SER A 1 85 ? 11.678 -11.218 -9.228 1.00 93.81 85 SER A O 1
ATOM 705 N N . PRO A 1 86 ? 13.150 -9.509 -9.288 1.00 94.75 86 PRO A N 1
ATOM 706 C CA . PRO A 1 86 ? 12.174 -8.411 -9.273 1.00 94.75 86 PRO A CA 1
ATOM 707 C C . PRO A 1 86 ? 11.393 -8.279 -10.595 1.00 94.75 86 PRO A C 1
ATOM 709 O O . PRO A 1 86 ? 11.495 -7.277 -11.303 1.00 94.75 86 PRO A O 1
ATOM 712 N N . VAL A 1 87 ? 10.648 -9.312 -10.986 1.00 94.06 87 VAL A N 1
ATOM 713 C CA . VAL A 1 87 ? 9.914 -9.350 -12.257 1.00 94.06 87 VAL A CA 1
ATOM 714 C C . VAL A 1 87 ? 8.729 -8.389 -12.222 1.00 94.06 87 VAL A C 1
ATOM 716 O O . VAL A 1 87 ? 8.607 -7.536 -13.107 1.00 94.06 87 VAL A O 1
ATOM 719 N N . PHE A 1 88 ? 7.872 -8.501 -11.206 1.00 95.88 88 PHE A N 1
ATOM 720 C CA . PHE A 1 88 ? 6.705 -7.641 -11.059 1.00 95.88 88 PHE A CA 1
ATOM 721 C C . PHE A 1 88 ? 7.108 -6.203 -10.723 1.00 95.88 88 PHE A C 1
ATOM 723 O O . PHE A 1 88 ? 6.585 -5.276 -11.337 1.00 95.88 88 PHE A O 1
ATOM 730 N N . VAL A 1 89 ? 8.065 -5.994 -9.813 1.00 96.44 89 VAL A N 1
ATOM 731 C CA . VAL A 1 89 ? 8.557 -4.658 -9.428 1.00 96.44 89 VAL A CA 1
ATOM 732 C C . VAL A 1 89 ? 9.082 -3.894 -10.645 1.00 96.44 89 VAL A C 1
ATOM 734 O O . VAL A 1 89 ? 8.692 -2.744 -10.877 1.00 96.44 89 VAL A O 1
ATOM 737 N N . ASN A 1 90 ? 9.918 -4.535 -11.467 1.00 95.62 90 ASN A N 1
ATOM 738 C CA . ASN A 1 90 ? 10.476 -3.892 -12.654 1.00 95.62 90 ASN A CA 1
ATOM 739 C C . ASN A 1 90 ? 9.386 -3.592 -13.691 1.00 95.62 90 ASN A C 1
ATOM 741 O O . ASN A 1 90 ? 9.368 -2.502 -14.271 1.00 95.62 90 ASN A O 1
ATOM 745 N N . ALA A 1 91 ? 8.449 -4.523 -13.901 1.00 95.25 91 ALA A N 1
ATOM 746 C CA . ALA A 1 91 ? 7.314 -4.318 -14.796 1.00 95.25 91 ALA A CA 1
ATOM 747 C C . ALA A 1 91 ? 6.408 -3.173 -14.315 1.00 95.25 91 ALA A C 1
ATOM 749 O O . ALA A 1 91 ? 6.035 -2.307 -15.109 1.00 95.25 91 ALA A O 1
ATOM 750 N N . PHE A 1 92 ? 6.108 -3.119 -13.018 1.00 97.06 92 PHE A N 1
ATOM 751 C CA . PHE A 1 92 ? 5.306 -2.075 -12.390 1.00 97.06 92 PHE A CA 1
ATOM 752 C C . PHE A 1 92 ? 5.913 -0.691 -12.630 1.00 97.06 92 PHE A C 1
ATOM 754 O O . PHE A 1 92 ? 5.248 0.186 -13.184 1.00 97.06 92 PHE A O 1
ATOM 761 N N . ILE A 1 93 ? 7.196 -0.506 -12.302 1.00 97.06 93 ILE A N 1
ATOM 762 C CA . ILE A 1 93 ? 7.899 0.767 -12.519 1.00 97.06 93 ILE A CA 1
ATOM 763 C C . ILE A 1 93 ? 7.927 1.116 -14.008 1.00 97.06 93 ILE A C 1
ATOM 765 O O . ILE A 1 93 ? 7.632 2.253 -14.379 1.00 97.06 93 ILE A O 1
ATOM 769 N N . ALA A 1 94 ? 8.217 0.146 -14.879 1.00 96.50 94 ALA A N 1
ATOM 770 C CA . ALA A 1 94 ? 8.255 0.387 -16.315 1.00 96.50 94 ALA A CA 1
ATOM 771 C C . ALA A 1 94 ? 6.906 0.849 -16.872 1.00 96.50 94 ALA A C 1
ATOM 773 O O . ALA A 1 94 ? 6.856 1.776 -17.686 1.00 96.50 94 ALA A O 1
ATOM 774 N N . ARG A 1 95 ? 5.801 0.262 -16.400 1.00 96.81 95 ARG A N 1
ATOM 775 C CA . ARG A 1 95 ? 4.444 0.685 -16.762 1.00 96.81 95 ARG A CA 1
ATOM 776 C C . ARG A 1 95 ? 4.087 2.043 -16.183 1.00 96.81 95 ARG A C 1
ATOM 778 O O . ARG A 1 95 ? 3.485 2.842 -16.896 1.00 96.81 95 ARG A O 1
ATOM 785 N N . MET A 1 96 ? 4.494 2.339 -14.951 1.00 97.12 96 MET A N 1
ATOM 786 C CA . MET A 1 96 ? 4.286 3.649 -14.335 1.00 97.12 96 MET A CA 1
ATOM 787 C C . MET A 1 96 ? 5.017 4.750 -15.099 1.00 97.12 96 MET A C 1
ATOM 789 O O . MET A 1 96 ? 4.399 5.736 -15.489 1.00 97.12 96 MET A O 1
ATOM 793 N N . VAL A 1 97 ? 6.298 4.562 -15.408 1.00 96.94 97 VAL A N 1
ATOM 794 C CA . VAL A 1 97 ? 7.084 5.496 -16.226 1.00 96.94 97 VAL A CA 1
ATOM 795 C C . VAL A 1 97 ? 6.475 5.641 -17.620 1.00 96.94 97 VAL A C 1
ATOM 797 O O . VAL A 1 97 ? 6.285 6.763 -18.098 1.00 96.94 97 VAL A O 1
ATOM 800 N N . GLN A 1 98 ? 6.112 4.534 -18.273 1.00 96.00 98 GLN A N 1
ATOM 801 C CA . GLN A 1 98 ? 5.453 4.582 -19.576 1.00 96.00 98 GLN A CA 1
ATOM 802 C C . GLN A 1 98 ? 4.154 5.379 -19.501 1.00 96.00 98 GLN A C 1
ATOM 804 O O . GLN A 1 98 ? 3.886 6.213 -20.367 1.00 96.00 98 GLN A O 1
ATOM 809 N N . TYR A 1 99 ? 3.363 5.159 -18.456 1.00 96.31 99 TYR A N 1
ATOM 810 C CA . TYR A 1 99 ? 2.115 5.862 -18.260 1.00 96.31 99 TYR A CA 1
ATOM 811 C C . TYR A 1 99 ? 2.317 7.321 -17.870 1.00 96.31 99 TYR A C 1
ATOM 813 O O . TYR A 1 99 ? 1.526 8.126 -18.318 1.00 96.31 99 TYR A O 1
ATOM 821 N N . LEU A 1 100 ? 3.334 7.716 -17.106 1.00 96.56 100 LEU A N 1
ATOM 822 C CA . LEU A 1 100 ? 3.505 9.086 -16.594 1.00 96.56 100 LEU A CA 1
ATOM 823 C C . LEU A 1 100 ? 4.369 9.961 -17.510 1.00 96.56 100 LEU A C 1
ATOM 825 O O . LEU A 1 100 ? 3.991 11.080 -17.873 1.00 96.56 100 LEU A O 1
ATOM 829 N N . ALA A 1 101 ? 5.504 9.431 -17.958 1.00 94.31 101 ALA A N 1
ATOM 830 C CA . ALA A 1 101 ? 6.466 10.133 -18.799 1.00 94.31 101 ALA A CA 1
ATOM 831 C C . ALA A 1 101 ? 6.213 9.943 -20.307 1.00 94.31 101 ALA A C 1
ATOM 833 O O . ALA A 1 101 ? 6.671 10.770 -21.095 1.00 94.31 101 ALA A O 1
ATOM 834 N N . ASN A 1 102 ? 5.423 8.941 -20.722 1.00 92.88 102 ASN A N 1
ATOM 835 C CA . ASN A 1 102 ? 5.389 8.430 -22.105 1.00 92.88 102 ASN A CA 1
ATOM 836 C C . ASN A 1 102 ? 6.763 7.896 -22.558 1.00 92.88 102 ASN A C 1
ATOM 838 O O . ASN A 1 102 ? 7.094 7.952 -23.742 1.00 92.88 102 ASN A O 1
ATOM 842 N N . PHE A 1 103 ? 7.559 7.388 -21.614 1.00 92.12 103 PHE A N 1
ATOM 843 C CA . PHE A 1 103 ? 8.887 6.832 -21.856 1.00 92.12 103 PHE A CA 1
ATOM 844 C C . PHE A 1 103 ? 8.853 5.309 -21.721 1.00 92.12 103 PHE A C 1
ATOM 846 O O . PHE A 1 103 ? 8.350 4.780 -20.734 1.00 92.12 103 PHE A O 1
ATOM 853 N N . LYS A 1 104 ? 9.367 4.587 -22.718 1.00 92.81 104 LYS A N 1
ATOM 854 C CA . LYS A 1 104 ? 9.450 3.126 -22.673 1.00 92.81 104 LYS A CA 1
ATOM 855 C C . LYS A 1 104 ? 10.851 2.723 -22.222 1.00 92.81 104 LYS A C 1
ATOM 857 O O . LYS A 1 104 ? 11.822 3.078 -22.878 1.00 92.81 104 LYS A O 1
ATOM 862 N N . LEU A 1 105 ? 10.925 1.952 -21.142 1.00 92.62 105 LEU A N 1
ATOM 863 C CA . LEU A 1 105 ? 12.161 1.311 -20.701 1.00 92.62 105 LEU A CA 1
ATOM 864 C C . LEU A 1 105 ? 12.449 0.087 -21.576 1.00 92.62 105 LEU A C 1
ATOM 866 O O . LEU A 1 105 ? 11.622 -0.823 -21.653 1.00 92.62 105 LEU A O 1
ATOM 870 N N . ASP A 1 106 ? 13.612 0.073 -22.226 1.00 90.31 106 ASP A N 1
ATOM 871 C CA . ASP A 1 106 ? 14.103 -1.090 -22.978 1.00 90.31 106 ASP A CA 1
ATOM 872 C C . ASP A 1 106 ? 15.138 -1.887 -22.167 1.00 90.31 106 ASP A C 1
ATOM 874 O O . ASP A 1 106 ? 15.166 -3.113 -22.245 1.00 90.31 106 ASP A O 1
ATOM 878 N N . ASN A 1 107 ? 15.952 -1.209 -21.351 1.00 93.38 107 ASN A N 1
ATOM 879 C CA . ASN A 1 107 ? 16.846 -1.844 -20.385 1.00 93.38 107 ASN A CA 1
ATOM 880 C C . ASN A 1 107 ? 16.651 -1.200 -19.011 1.00 93.38 107 ASN A C 1
ATOM 882 O O . ASN A 1 107 ? 17.121 -0.085 -18.775 1.00 93.38 107 ASN A O 1
ATOM 886 N N . PHE A 1 108 ? 15.971 -1.930 -18.125 1.00 94.50 108 PHE A N 1
ATOM 887 C CA . PHE A 1 108 ? 15.587 -1.455 -16.801 1.00 94.50 108 PHE A CA 1
ATOM 888 C C . PHE A 1 108 ? 16.787 -0.934 -16.001 1.00 94.50 108 PHE A C 1
ATOM 890 O O . PHE A 1 108 ? 16.782 0.227 -15.598 1.00 94.50 108 PHE A O 1
ATOM 897 N N . ASP A 1 109 ? 17.841 -1.741 -15.858 1.00 93.81 109 ASP A N 1
ATOM 898 C CA . ASP A 1 109 ? 18.955 -1.439 -14.953 1.00 93.81 109 ASP A CA 1
ATOM 899 C C . ASP A 1 109 ? 19.692 -0.153 -15.327 1.00 93.81 109 ASP A C 1
ATOM 901 O O . ASP A 1 109 ? 20.093 0.627 -14.468 1.00 93.81 109 ASP A O 1
ATOM 905 N N . SER A 1 110 ? 19.835 0.097 -16.629 1.00 94.50 110 SER A N 1
ATOM 906 C CA . SER A 1 110 ? 20.524 1.289 -17.129 1.00 94.50 110 SER A CA 1
ATOM 907 C C . SER A 1 110 ? 19.665 2.553 -17.174 1.00 94.50 110 SER A C 1
ATOM 909 O O . SER A 1 110 ? 20.219 3.643 -17.239 1.00 94.50 110 SER A O 1
ATOM 911 N N . GLN A 1 111 ? 18.336 2.425 -17.209 1.00 96.75 111 GLN A N 1
ATOM 912 C CA . GLN A 1 111 ? 17.442 3.537 -17.562 1.00 96.75 111 GLN A CA 1
ATOM 913 C C . GLN A 1 111 ? 16.479 3.927 -16.438 1.00 96.75 111 GLN A C 1
ATOM 915 O O . GLN A 1 111 ? 15.876 4.995 -16.522 1.00 96.75 111 GLN A O 1
ATOM 920 N N . VAL A 1 112 ? 16.299 3.095 -15.405 1.00 97.25 112 VAL A N 1
ATOM 921 C CA . VAL A 1 112 ? 15.283 3.324 -14.364 1.00 97.25 112 VAL A CA 1
ATOM 922 C C . VAL A 1 112 ? 15.462 4.664 -13.646 1.00 97.25 112 VAL A C 1
ATOM 924 O O . VAL A 1 112 ? 14.487 5.396 -13.498 1.00 97.25 112 VAL A O 1
ATOM 927 N N . ASN A 1 113 ? 16.689 5.032 -13.274 1.00 97.12 113 ASN A N 1
ATOM 928 C CA . ASN A 1 113 ? 16.952 6.282 -12.558 1.00 97.12 113 ASN A CA 1
ATOM 929 C C . ASN A 1 113 ? 16.636 7.506 -13.429 1.00 97.12 113 ASN A C 1
ATOM 931 O O . ASN A 1 113 ? 15.885 8.384 -13.008 1.00 97.12 113 ASN A O 1
ATOM 935 N N . ASP A 1 114 ? 17.126 7.544 -14.670 1.00 96.19 114 ASP A N 1
ATOM 936 C CA . ASP A 1 114 ? 16.843 8.639 -15.609 1.00 96.19 114 ASP A CA 1
ATOM 937 C C . ASP A 1 114 ? 15.340 8.768 -15.889 1.00 96.19 114 ASP A C 1
ATOM 939 O O . ASP A 1 114 ? 14.783 9.866 -15.892 1.00 96.19 114 ASP A O 1
ATOM 943 N N . ALA A 1 115 ? 14.666 7.633 -16.073 1.00 97.19 115 ALA A N 1
ATOM 944 C CA . ALA A 1 115 ? 13.234 7.568 -16.303 1.00 97.19 115 ALA A CA 1
ATOM 945 C C . ALA A 1 115 ? 12.412 8.095 -15.115 1.00 97.19 115 ALA A C 1
ATOM 947 O O . ALA A 1 115 ? 11.467 8.862 -15.312 1.00 97.19 115 ALA A O 1
ATOM 948 N N . LEU A 1 116 ? 12.762 7.706 -13.886 1.00 97.56 116 LEU A N 1
ATOM 949 C CA . LEU A 1 116 ? 12.101 8.191 -12.672 1.00 97.56 116 LEU A CA 1
ATOM 950 C C . LEU A 1 116 ? 12.353 9.686 -12.462 1.00 97.56 116 LEU A C 1
ATOM 952 O O . LEU A 1 116 ? 11.412 10.428 -12.191 1.00 97.56 116 LEU A O 1
ATOM 956 N N . ASN A 1 117 ? 13.581 10.155 -12.685 1.00 96.56 117 ASN A N 1
ATOM 957 C CA . ASN A 1 117 ? 13.912 11.579 -12.610 1.00 96.56 117 ASN A CA 1
ATOM 958 C C . ASN A 1 117 ? 13.175 12.403 -13.672 1.00 96.56 117 ASN A C 1
ATOM 960 O O . ASN A 1 117 ? 12.741 13.519 -13.397 1.00 96.56 117 ASN A O 1
ATOM 964 N N . GLN A 1 118 ? 12.941 11.841 -14.860 1.00 95.81 118 GLN A N 1
ATOM 965 C CA . GLN A 1 118 ? 12.105 12.474 -15.877 1.00 95.81 118 GLN A CA 1
ATOM 966 C C . GLN A 1 118 ? 10.632 12.572 -15.450 1.00 95.81 118 GLN A C 1
ATOM 968 O O . GLN A 1 118 ? 9.971 13.564 -15.772 1.00 95.81 118 GLN A O 1
ATOM 973 N N . VAL A 1 119 ? 10.105 11.567 -14.739 1.00 96.88 119 VAL A N 1
ATOM 974 C CA . VAL A 1 119 ? 8.773 11.663 -14.122 1.00 96.88 119 VAL A CA 1
ATOM 975 C C . VAL A 1 119 ? 8.777 12.795 -13.097 1.00 96.88 119 VAL A C 1
ATOM 977 O O . VAL A 1 119 ? 7.947 13.694 -13.210 1.00 96.88 119 VAL A O 1
ATOM 980 N N . SER A 1 120 ? 9.732 12.820 -12.167 1.00 96.06 120 SER A N 1
ATOM 981 C CA . SER A 1 120 ? 9.809 13.866 -11.141 1.00 96.06 120 SER A CA 1
ATOM 982 C C . SER A 1 120 ? 9.892 15.271 -11.744 1.00 96.06 120 SER A C 1
ATOM 984 O O . SER A 1 120 ? 9.073 16.123 -11.410 1.00 96.06 120 SER A O 1
ATOM 986 N N . ALA A 1 121 ? 10.769 15.483 -12.728 1.00 95.06 121 ALA A N 1
ATOM 987 C CA . ALA A 1 121 ? 10.926 16.761 -13.427 1.00 95.06 121 ALA A CA 1
ATOM 988 C C . ALA A 1 121 ? 9.661 17.241 -14.161 1.00 95.06 121 ALA A C 1
ATOM 990 O O . ALA A 1 121 ? 9.531 18.423 -14.470 1.00 95.06 121 ALA A O 1
ATOM 991 N N . ARG A 1 122 ? 8.737 16.331 -14.501 1.00 94.69 122 ARG A N 1
ATOM 992 C CA . ARG A 1 122 ? 7.462 16.685 -15.141 1.00 94.69 122 ARG A CA 1
ATOM 993 C C . ARG A 1 122 ? 6.411 17.145 -14.130 1.00 94.69 122 ARG A C 1
ATOM 995 O O . ARG A 1 122 ? 5.550 17.937 -14.507 1.00 94.69 122 ARG A O 1
ATOM 1002 N N . TYR A 1 123 ? 6.427 16.601 -12.916 1.00 94.69 123 TYR A N 1
ATOM 1003 C CA . TYR A 1 123 ? 5.349 16.780 -11.939 1.00 94.69 123 TYR A CA 1
ATOM 1004 C C . TYR A 1 123 ? 5.716 17.696 -10.767 1.00 94.69 123 TYR A C 1
ATOM 1006 O O . TYR A 1 123 ? 4.807 18.191 -10.103 1.00 94.69 123 TYR A O 1
ATOM 1014 N N . TYR A 1 124 ? 7.004 17.959 -10.541 1.00 93.69 124 TYR A N 1
ATOM 1015 C CA . TYR A 1 124 ? 7.495 18.798 -9.450 1.00 93.69 124 TYR A CA 1
ATOM 1016 C C . TYR A 1 124 ? 8.407 19.909 -9.982 1.00 93.69 124 TYR A C 1
ATOM 1018 O O . TYR A 1 124 ? 9.206 19.681 -10.889 1.00 93.69 124 TYR A O 1
ATOM 1026 N N . GLU A 1 125 ? 8.285 21.114 -9.415 1.00 92.25 125 GLU A N 1
ATOM 1027 C CA . GLU A 1 125 ? 9.155 22.255 -9.749 1.00 92.25 125 GLU A CA 1
ATOM 1028 C C . GLU A 1 125 ? 10.576 22.056 -9.204 1.00 92.25 125 GLU A C 1
ATOM 1030 O O . GLU A 1 125 ? 11.556 22.328 -9.895 1.00 92.25 125 GLU A O 1
ATOM 1035 N N . GLU A 1 126 ? 10.675 21.514 -7.990 1.00 93.50 126 GLU A N 1
ATOM 1036 C CA . GLU A 1 126 ? 11.915 21.111 -7.331 1.00 93.50 126 GLU A CA 1
ATOM 1037 C C . GLU A 1 126 ? 11.783 19.645 -6.905 1.00 93.50 126 GLU A C 1
ATOM 1039 O O . GLU A 1 126 ? 10.748 19.238 -6.373 1.00 93.50 126 GLU A O 1
ATOM 1044 N N . TYR A 1 127 ? 12.809 18.837 -7.172 1.00 91.75 127 TYR A N 1
ATOM 1045 C CA . TYR A 1 127 ? 12.843 17.430 -6.785 1.00 91.75 127 TYR A CA 1
ATOM 1046 C C . TYR A 1 127 ? 14.274 16.986 -6.494 1.00 91.75 127 TYR A C 1
ATOM 1048 O O . TYR A 1 127 ? 15.221 17.432 -7.148 1.00 91.75 127 TYR A O 1
ATOM 1056 N N . ASP A 1 128 ? 14.413 16.064 -5.548 1.00 92.69 128 ASP A N 1
ATOM 1057 C CA . ASP A 1 128 ? 15.674 15.375 -5.305 1.00 92.69 128 ASP A CA 1
ATOM 1058 C C . ASP A 1 128 ? 15.848 14.235 -6.320 1.00 92.69 128 ASP A C 1
ATOM 1060 O O . ASP A 1 128 ? 14.898 13.476 -6.558 1.00 92.69 128 ASP A O 1
ATOM 1064 N N . PRO A 1 129 ? 17.038 14.082 -6.933 1.00 95.19 129 PRO A N 1
ATOM 1065 C CA . PRO A 1 129 ? 17.300 12.974 -7.835 1.00 95.19 129 PRO A CA 1
ATOM 1066 C C . PRO A 1 129 ? 17.078 11.619 -7.158 1.00 95.19 129 PRO A C 1
ATOM 1068 O O . PRO A 1 129 ? 17.625 11.328 -6.096 1.00 95.19 129 PRO A O 1
ATOM 1071 N N . ILE A 1 130 ? 16.299 10.771 -7.816 1.00 96.25 130 ILE A N 1
ATOM 1072 C CA . ILE A 1 130 ? 15.979 9.421 -7.378 1.00 96.25 130 ILE A CA 1
ATOM 1073 C C . ILE A 1 130 ? 17.069 8.472 -7.877 1.00 96.25 130 ILE A C 1
ATOM 1075 O O . ILE A 1 130 ? 17.310 8.367 -9.084 1.00 96.25 130 ILE A O 1
ATOM 1079 N N . ASP A 1 131 ? 17.679 7.744 -6.943 1.00 96.94 131 ASP A N 1
ATOM 1080 C CA . ASP A 1 131 ? 18.462 6.542 -7.220 1.00 96.94 131 ASP A CA 1
ATOM 1081 C C . ASP A 1 131 ? 17.723 5.317 -6.672 1.00 96.94 131 ASP A C 1
ATOM 1083 O O . ASP A 1 131 ? 17.771 5.014 -5.480 1.00 96.94 131 ASP A O 1
ATOM 1087 N N . PHE A 1 132 ? 17.017 4.610 -7.556 1.00 96.56 132 PHE A N 1
ATOM 1088 C CA . PHE A 1 132 ? 16.157 3.483 -7.207 1.00 96.56 132 PHE A CA 1
ATOM 1089 C C . PHE A 1 132 ? 16.908 2.352 -6.495 1.00 96.56 132 PHE A C 1
ATOM 1091 O O . PHE A 1 132 ? 16.353 1.696 -5.610 1.00 96.56 132 PHE A O 1
ATOM 1098 N N . PHE A 1 133 ? 18.170 2.119 -6.860 1.00 95.44 133 PHE A N 1
ATOM 1099 C CA . PHE A 1 133 ? 18.975 1.046 -6.278 1.00 95.44 133 PHE A CA 1
ATOM 1100 C C . PHE A 1 133 ? 19.499 1.390 -4.883 1.00 95.44 133 PHE A C 1
ATOM 1102 O O . PHE A 1 133 ? 19.778 0.478 -4.105 1.00 95.44 133 PHE A O 1
ATOM 1109 N N . ALA A 1 134 ? 19.599 2.681 -4.561 1.00 96.44 134 ALA A N 1
ATOM 1110 C CA . ALA A 1 134 ? 19.996 3.165 -3.244 1.00 96.44 134 ALA A CA 1
ATOM 1111 C C . ALA A 1 134 ? 18.826 3.246 -2.248 1.00 96.44 134 ALA A C 1
ATOM 1113 O O . ALA A 1 134 ? 19.066 3.361 -1.046 1.00 96.44 134 ALA A O 1
ATOM 1114 N N . LEU A 1 135 ? 17.575 3.178 -2.721 1.00 96.38 135 LEU A N 1
ATOM 1115 C CA . LEU A 1 135 ? 16.402 3.196 -1.850 1.00 96.38 135 LEU A CA 1
ATOM 1116 C C . LEU A 1 135 ? 16.328 1.928 -0.995 1.00 96.38 135 LEU A C 1
ATOM 1118 O O . LEU A 1 135 ? 16.443 0.798 -1.486 1.00 96.38 135 LEU A O 1
ATOM 1122 N N . ASP A 1 136 ? 16.056 2.128 0.289 1.00 94.81 136 ASP A N 1
ATOM 1123 C CA . ASP A 1 136 ? 15.674 1.052 1.188 1.00 94.81 136 ASP A CA 1
ATOM 1124 C C . ASP A 1 136 ? 14.229 0.590 0.919 1.00 94.81 136 ASP A C 1
ATOM 1126 O O . ASP A 1 136 ? 13.544 1.035 -0.007 1.00 94.81 136 ASP A O 1
ATOM 1130 N N . LEU A 1 137 ? 13.764 -0.373 1.711 1.00 94.31 137 LEU A N 1
ATOM 1131 C CA . LEU A 1 137 ? 12.450 -0.985 1.527 1.00 94.31 137 LEU A CA 1
ATOM 1132 C C . LEU A 1 137 ? 11.304 0.037 1.655 1.00 94.31 137 LEU A C 1
ATOM 1134 O O . LEU A 1 137 ? 10.341 0.004 0.883 1.00 94.31 137 LEU A O 1
ATOM 1138 N N . ILE A 1 138 ? 11.433 0.964 2.601 1.00 95.38 138 ILE A N 1
ATOM 1139 C CA . ILE A 1 138 ? 10.434 1.997 2.864 1.00 95.38 138 ILE A CA 1
ATOM 1140 C C . ILE A 1 138 ? 10.481 3.084 1.789 1.00 95.38 138 ILE A C 1
ATOM 1142 O O . ILE A 1 138 ? 9.435 3.454 1.260 1.00 95.38 138 ILE A O 1
ATOM 1146 N N . GLY A 1 139 ? 11.670 3.510 1.363 1.00 96.88 139 GLY A N 1
ATOM 1147 C CA . GLY A 1 139 ? 11.850 4.445 0.257 1.00 96.88 139 GLY A CA 1
ATOM 1148 C C . GLY A 1 139 ? 11.292 3.913 -1.065 1.00 96.88 139 GLY A C 1
ATOM 1149 O O . GLY A 1 139 ? 10.641 4.651 -1.804 1.00 96.88 139 GLY A O 1
ATOM 1150 N N . LYS A 1 140 ? 11.451 2.613 -1.353 1.00 97.25 140 LYS A N 1
ATOM 1151 C CA . LYS A 1 140 ? 10.812 1.976 -2.522 1.00 97.25 140 LYS A CA 1
ATOM 1152 C C . LYS A 1 140 ? 9.287 1.993 -2.423 1.00 97.25 140 LYS A C 1
ATOM 1154 O O . LYS A 1 140 ? 8.610 2.292 -3.404 1.00 97.25 140 LYS A O 1
ATOM 1159 N N . THR A 1 141 ? 8.749 1.713 -1.240 1.00 97.44 141 THR A N 1
ATOM 1160 C CA . THR A 1 141 ? 7.301 1.746 -0.986 1.00 97.44 141 THR A CA 1
ATOM 1161 C C . THR A 1 141 ? 6.736 3.155 -1.165 1.00 97.44 141 THR A C 1
ATOM 1163 O O . THR A 1 141 ? 5.711 3.339 -1.822 1.00 97.44 141 THR A O 1
ATOM 1166 N N . GLU A 1 142 ? 7.431 4.161 -0.639 1.00 97.50 142 GLU A N 1
ATOM 1167 C CA . GLU A 1 142 ? 7.081 5.569 -0.803 1.00 97.50 142 GLU A CA 1
ATOM 1168 C C . GLU A 1 142 ? 7.123 6.005 -2.271 1.00 97.50 142 GLU A C 1
ATOM 1170 O O . GLU A 1 142 ? 6.190 6.651 -2.751 1.00 97.50 142 GLU A O 1
ATOM 1175 N N . LEU A 1 143 ? 8.149 5.584 -3.017 1.00 98.00 143 LEU A N 1
ATOM 1176 C CA . LEU A 1 143 ? 8.228 5.819 -4.456 1.00 98.00 143 LEU A CA 1
ATOM 1177 C C . LEU A 1 143 ? 6.999 5.252 -5.183 1.00 98.00 143 LEU A C 1
ATOM 1179 O O . LEU A 1 143 ? 6.388 5.957 -5.986 1.00 98.00 143 LEU A O 1
ATOM 1183 N N . PHE A 1 144 ? 6.602 4.006 -4.905 1.00 98.50 144 PHE A N 1
ATOM 1184 C CA . PHE A 1 144 ? 5.424 3.407 -5.546 1.00 98.50 144 PHE A CA 1
ATOM 1185 C C . PHE A 1 144 ? 4.139 4.136 -5.188 1.00 98.50 144 PHE A C 1
ATOM 1187 O O . PHE A 1 144 ? 3.325 4.402 -6.073 1.00 98.50 144 PHE A O 1
ATOM 1194 N N . TYR A 1 145 ? 3.976 4.494 -3.916 1.00 98.31 145 TYR A N 1
ATOM 1195 C CA . TYR A 1 145 ? 2.850 5.291 -3.455 1.00 98.31 145 TYR A CA 1
ATOM 1196 C C . TYR A 1 145 ? 2.755 6.605 -4.242 1.00 98.31 145 TYR A C 1
ATOM 1198 O O . TYR A 1 145 ? 1.711 6.895 -4.828 1.00 98.31 145 TYR A O 1
ATOM 1206 N N . ASN A 1 146 ? 3.859 7.345 -4.355 1.00 97.56 146 ASN A N 1
ATOM 1207 C CA . ASN A 1 146 ? 3.911 8.611 -5.085 1.00 97.56 146 ASN A CA 1
ATOM 1208 C C . ASN A 1 146 ? 3.602 8.432 -6.581 1.00 97.56 146 ASN A C 1
ATOM 1210 O O . ASN A 1 146 ? 2.790 9.174 -7.136 1.00 97.56 146 ASN A O 1
ATOM 1214 N N . LEU A 1 147 ? 4.170 7.410 -7.232 1.00 98.12 147 LEU A N 1
ATOM 1215 C CA . LEU A 1 147 ? 3.869 7.097 -8.636 1.00 98.12 147 LEU A CA 1
ATOM 1216 C C . LEU A 1 147 ? 2.378 6.802 -8.850 1.00 98.12 147 LEU A C 1
ATOM 1218 O O . LEU A 1 147 ? 1.798 7.270 -9.832 1.00 98.12 147 LEU A O 1
ATOM 1222 N N . ILE A 1 148 ? 1.738 6.080 -7.927 1.00 97.81 148 ILE A N 1
ATOM 1223 C CA . ILE A 1 148 ? 0.298 5.808 -7.985 1.00 97.81 148 ILE A CA 1
ATOM 1224 C C . ILE A 1 148 ? -0.519 7.100 -7.834 1.00 97.81 148 ILE A C 1
ATOM 1226 O O . ILE A 1 148 ? -1.460 7.309 -8.603 1.00 97.81 148 ILE A O 1
ATOM 1230 N N . GLN A 1 149 ? -0.161 7.990 -6.900 1.00 96.69 149 GLN A N 1
ATOM 1231 C CA . GLN A 1 149 ? -0.845 9.284 -6.740 1.00 96.69 149 GLN A CA 1
ATOM 1232 C C . GLN A 1 149 ? -0.795 10.109 -8.037 1.00 96.69 149 GLN A C 1
ATOM 1234 O O . GLN A 1 149 ? -1.813 10.644 -8.493 1.00 96.69 149 GLN A O 1
ATOM 1239 N N . LEU A 1 150 ? 0.369 10.150 -8.690 1.00 96.69 150 LEU A N 1
ATOM 1240 C CA . LEU A 1 150 ? 0.524 10.799 -9.993 1.00 96.69 150 LEU A CA 1
ATOM 1241 C C . LEU A 1 150 ? -0.291 10.089 -11.085 1.00 96.69 150 LEU A C 1
ATOM 1243 O O . LEU A 1 150 ? -0.905 10.740 -11.933 1.00 96.69 150 LEU A O 1
ATOM 1247 N N . ALA A 1 151 ? -0.346 8.754 -11.074 1.00 96.12 151 ALA A N 1
ATOM 1248 C CA . ALA A 1 151 ? -1.083 7.987 -12.077 1.00 96.12 151 ALA A CA 1
ATOM 1249 C C . ALA A 1 151 ? -2.598 8.231 -11.991 1.00 96.12 151 ALA A C 1
ATOM 1251 O O . ALA A 1 151 ? -3.251 8.435 -13.022 1.00 96.12 151 ALA A O 1
ATOM 1252 N N . ASN A 1 152 ? -3.138 8.288 -10.772 1.00 94.75 152 ASN A N 1
ATOM 1253 C CA . ASN A 1 152 ? -4.550 8.574 -10.514 1.00 94.75 152 ASN A CA 1
ATOM 1254 C C . ASN A 1 152 ? -4.954 9.986 -10.971 1.00 94.75 152 ASN A C 1
ATOM 1256 O O . ASN A 1 152 ? -6.092 10.201 -11.385 1.00 94.75 152 ASN A O 1
ATOM 1260 N N . THR A 1 153 ? -4.022 10.944 -10.947 1.00 94.12 153 THR A N 1
ATOM 1261 C CA . THR A 1 153 ? -4.289 12.353 -11.284 1.00 94.12 153 THR A CA 1
ATOM 1262 C C . THR A 1 153 ? -3.914 12.733 -12.719 1.00 94.12 153 THR A C 1
ATOM 1264 O O . THR A 1 153 ? -4.451 13.710 -13.238 1.00 94.12 153 THR A O 1
ATOM 1267 N N . LYS A 1 154 ? -3.071 11.949 -13.416 1.00 93.94 154 LYS A N 1
ATOM 1268 C CA . LYS A 1 154 ? -2.627 12.249 -14.794 1.00 93.94 154 LYS A CA 1
ATOM 1269 C C . LYS A 1 154 ? -3.788 12.472 -15.771 1.00 93.94 154 LYS A C 1
ATOM 1271 O O . LYS A 1 154 ? -3.718 13.355 -16.624 1.00 93.94 154 LYS A O 1
ATOM 1276 N N . SER A 1 155 ? -4.810 11.618 -15.726 1.00 91.88 155 SER A N 1
ATOM 1277 C CA . SER A 1 155 ? -5.955 11.684 -16.637 1.00 91.88 155 SER A CA 1
ATOM 1278 C C . SER A 1 155 ? -7.220 11.231 -15.929 1.00 91.88 155 SER A C 1
ATOM 1280 O O . SER A 1 155 ? -7.445 10.036 -15.737 1.00 91.88 155 SER A O 1
ATOM 1282 N N . ILE A 1 156 ? -8.071 12.203 -15.600 1.00 91.38 156 ILE A N 1
ATOM 1283 C CA . ILE A 1 156 ? -9.361 11.965 -14.947 1.00 91.38 156 ILE A CA 1
ATOM 1284 C C . ILE A 1 156 ? -10.240 11.046 -15.807 1.00 91.38 156 ILE A C 1
ATOM 1286 O O . ILE A 1 156 ? -10.908 10.166 -15.274 1.00 91.38 156 ILE A O 1
ATOM 1290 N N . ASP A 1 157 ? -10.214 11.202 -17.132 1.00 91.62 157 ASP A N 1
ATOM 1291 C CA . ASP A 1 157 ? -11.017 10.375 -18.038 1.00 91.62 157 ASP A CA 1
ATOM 1292 C C . ASP A 1 157 ? -10.565 8.913 -18.046 1.00 91.62 157 ASP A C 1
ATOM 1294 O O . ASP A 1 157 ? -11.401 8.011 -18.031 1.00 91.62 157 ASP A O 1
ATOM 1298 N N . ASN A 1 158 ? -9.253 8.655 -18.055 1.00 91.38 158 ASN A N 1
ATOM 1299 C CA . ASN A 1 158 ? -8.745 7.285 -17.979 1.00 91.38 158 ASN A CA 1
ATOM 1300 C C . ASN A 1 158 ? -9.010 6.674 -16.604 1.00 91.38 158 ASN A C 1
ATOM 1302 O O . ASN A 1 158 ? -9.433 5.525 -16.529 1.00 91.38 158 ASN A O 1
ATOM 1306 N N . PHE A 1 159 ? -8.820 7.453 -15.537 1.00 91.69 159 PHE A N 1
ATOM 1307 C CA . PHE A 1 159 ? -9.131 7.016 -14.182 1.00 91.69 159 PHE A CA 1
ATOM 1308 C C . PHE A 1 159 ? -10.610 6.635 -14.046 1.00 91.69 159 PHE A C 1
ATOM 1310 O O . PHE A 1 159 ? -10.919 5.533 -13.601 1.00 91.69 159 PHE A O 1
ATOM 1317 N N . ARG A 1 160 ? -11.529 7.481 -14.532 1.00 89.69 160 ARG A N 1
ATOM 1318 C CA . ARG A 1 160 ? -12.969 7.183 -14.560 1.00 89.69 160 ARG A CA 1
ATOM 1319 C C . ARG A 1 160 ? -13.282 5.923 -15.349 1.00 89.69 160 ARG A C 1
ATOM 1321 O O . ARG A 1 160 ? -13.965 5.058 -14.830 1.00 89.69 160 ARG A O 1
ATOM 1328 N N . LYS A 1 161 ? -12.709 5.754 -16.544 1.00 90.56 161 LYS A N 1
ATOM 1329 C CA . LYS A 1 161 ? -12.882 4.517 -17.326 1.00 90.56 161 LYS A CA 1
ATOM 1330 C C . LYS A 1 161 ? -12.409 3.271 -16.583 1.00 90.56 161 LYS A C 1
ATOM 1332 O O . LYS A 1 161 ? -12.974 2.209 -16.807 1.00 90.56 161 LYS A O 1
ATOM 1337 N N . SER A 1 162 ? -11.369 3.376 -15.758 1.00 89.12 162 SER A N 1
ATOM 1338 C CA . SER A 1 162 ? -10.908 2.271 -14.915 1.00 89.12 162 SER A CA 1
ATOM 1339 C C . SER A 1 162 ? -11.866 1.991 -13.758 1.00 89.12 162 SER A C 1
ATOM 1341 O O . SER A 1 162 ? -12.121 0.826 -13.469 1.00 89.12 162 SER A O 1
ATOM 1343 N N . VAL A 1 163 ? -12.408 3.037 -13.133 1.00 89.94 163 VAL A N 1
ATOM 1344 C CA . VAL A 1 163 ? -13.392 2.959 -12.041 1.00 89.94 163 VAL A CA 1
ATOM 1345 C C . VAL A 1 163 ? -14.738 2.414 -12.531 1.00 89.94 163 VAL A C 1
ATOM 1347 O O . VAL A 1 163 ? -15.313 1.541 -11.893 1.00 89.94 163 VAL A O 1
ATOM 1350 N N . ASP A 1 164 ? -15.205 2.849 -13.700 1.00 89.12 164 ASP A N 1
ATOM 1351 C CA . ASP A 1 164 ? -16.496 2.471 -14.289 1.00 89.12 164 ASP A CA 1
ATOM 1352 C C . ASP A 1 164 ? -16.538 1.010 -14.788 1.00 89.12 164 ASP A C 1
ATOM 1354 O O . ASP A 1 164 ? -17.583 0.536 -15.231 1.00 89.12 164 ASP A O 1
ATOM 1358 N N . GLN A 1 165 ? -15.416 0.276 -14.729 1.00 88.75 165 GLN A N 1
ATOM 1359 C CA . GLN A 1 165 ? -15.397 -1.177 -14.966 1.00 88.75 165 GLN A CA 1
ATOM 1360 C C . GLN A 1 165 ? -16.048 -1.960 -13.823 1.00 88.75 165 GLN A C 1
ATOM 1362 O O . GLN A 1 165 ? -16.516 -3.079 -14.035 1.00 88.75 165 GLN A O 1
ATOM 1367 N N . TYR A 1 166 ? -16.087 -1.376 -12.626 1.00 88.56 166 TYR A N 1
ATOM 1368 C CA . TYR A 1 166 ? -16.757 -1.958 -11.475 1.00 88.56 166 TYR A CA 1
ATOM 1369 C C . TYR A 1 166 ? -18.269 -1.779 -11.604 1.00 88.56 166 TYR A C 1
ATOM 1371 O O . TYR A 1 166 ? -18.755 -0.719 -11.996 1.00 88.56 166 TYR A O 1
ATOM 1379 N N . ALA A 1 167 ? -19.036 -2.816 -11.262 1.00 86.88 167 ALA A N 1
ATOM 1380 C CA . ALA A 1 167 ? -20.493 -2.766 -11.363 1.00 86.88 167 ALA A CA 1
ATOM 1381 C C . ALA A 1 167 ? -21.101 -1.791 -10.343 1.00 86.88 167 ALA A C 1
ATOM 1383 O O . ALA A 1 167 ? -22.123 -1.158 -10.620 1.00 86.88 167 ALA A O 1
ATOM 1384 N N . LYS A 1 168 ? -20.486 -1.673 -9.158 1.00 87.06 168 LYS A N 1
ATOM 1385 C CA . LYS A 1 168 ? -20.886 -0.736 -8.106 1.00 87.06 168 LYS A CA 1
ATOM 1386 C C . LYS A 1 168 ? -19.644 -0.061 -7.519 1.00 87.06 168 LYS A C 1
ATOM 1388 O O . LYS A 1 168 ? -19.317 -0.314 -6.362 1.00 87.06 168 LYS A O 1
ATOM 1393 N N . PRO A 1 169 ? -18.977 0.845 -8.254 1.00 84.75 169 PRO A N 1
ATOM 1394 C CA . PRO A 1 169 ? -17.685 1.398 -7.843 1.00 84.75 169 PRO A CA 1
ATOM 1395 C C . PRO A 1 169 ? -17.710 2.057 -6.455 1.00 84.75 169 PRO A C 1
ATOM 1397 O O . PRO A 1 169 ? -16.753 1.962 -5.698 1.00 84.75 169 PRO A O 1
ATOM 1400 N N . GLN A 1 170 ? -18.833 2.677 -6.082 1.00 81.31 170 GLN A N 1
ATOM 1401 C CA . GLN A 1 170 ? -19.035 3.291 -4.766 1.00 81.31 170 GLN A CA 1
ATOM 1402 C C . GLN A 1 170 ? -19.033 2.305 -3.584 1.00 81.31 170 GLN A C 1
ATOM 1404 O O . GLN A 1 170 ? -18.876 2.739 -2.445 1.00 81.31 170 GLN A O 1
ATOM 1409 N N . HIS A 1 171 ? -19.247 1.016 -3.848 1.00 82.12 171 HIS A N 1
ATOM 1410 C CA . HIS A 1 171 ? -19.157 -0.062 -2.867 1.00 82.12 171 HIS A CA 1
ATOM 1411 C C . HIS A 1 171 ? -17.867 -0.854 -3.073 1.00 82.12 171 HIS A C 1
ATOM 1413 O O . HIS A 1 171 ? -17.122 -1.045 -2.124 1.00 82.12 171 HIS A O 1
ATOM 1419 N N . ASP A 1 172 ? -17.570 -1.231 -4.317 1.00 84.38 172 ASP A N 1
ATOM 1420 C CA . ASP A 1 172 ? -16.470 -2.138 -4.655 1.00 84.38 172 ASP A CA 1
ATOM 1421 C C . ASP A 1 172 ? -15.082 -1.500 -4.439 1.00 84.38 172 ASP A C 1
ATOM 1423 O O . ASP A 1 172 ? -14.117 -2.199 -4.158 1.00 84.38 172 ASP A O 1
ATOM 1427 N N . LEU A 1 173 ? -14.963 -0.171 -4.555 1.00 87.31 173 LEU A N 1
ATOM 1428 C CA . LEU A 1 173 ? -13.694 0.548 -4.355 1.00 87.31 173 LEU A CA 1
ATOM 1429 C C . LEU A 1 173 ? -13.606 1.256 -3.000 1.00 87.31 173 LEU A C 1
ATOM 1431 O O . LEU A 1 173 ? -12.574 1.849 -2.675 1.00 87.31 173 LEU A O 1
ATOM 1435 N N . ARG A 1 174 ? -14.692 1.262 -2.222 1.00 85.62 174 ARG A N 1
ATOM 1436 C CA . ARG A 1 174 ? -14.720 1.938 -0.929 1.00 85.62 174 ARG A CA 1
ATOM 1437 C C . ARG A 1 174 ? -14.189 0.999 0.144 1.00 85.62 174 ARG A C 1
ATOM 1439 O O . ARG A 1 174 ? -14.699 -0.096 0.332 1.00 85.62 174 ARG A O 1
ATOM 1446 N N . LEU A 1 175 ? -13.221 1.484 0.914 1.00 86.75 175 LEU A N 1
ATOM 1447 C CA . LEU A 1 175 ? -12.775 0.807 2.126 1.00 86.75 175 LEU A CA 1
ATOM 1448 C C . LEU A 1 175 ? -13.864 0.911 3.200 1.00 86.75 175 LEU A C 1
ATOM 1450 O O . LEU A 1 175 ? -14.128 2.001 3.719 1.00 86.75 175 LEU A O 1
ATOM 1454 N N . GLU A 1 176 ? -14.493 -0.216 3.524 1.00 90.00 176 GLU A N 1
ATOM 1455 C CA . GLU A 1 176 ? -15.455 -0.332 4.619 1.00 90.00 176 GLU A CA 1
ATOM 1456 C C . GLU A 1 176 ? -14.823 -1.115 5.782 1.00 90.00 176 GLU A C 1
ATOM 1458 O O . GLU A 1 176 ? -14.332 -2.229 5.577 1.00 90.00 176 GLU A O 1
ATOM 1463 N N . PRO A 1 177 ? -14.786 -0.552 7.005 1.00 94.69 177 PRO A N 1
ATOM 1464 C CA . PRO A 1 177 ? -14.237 -1.261 8.149 1.00 94.69 177 PRO A CA 1
ATOM 1465 C C . PRO A 1 177 ? -15.164 -2.409 8.554 1.00 94.69 177 PRO A C 1
ATOM 1467 O O . PRO A 1 177 ? -16.383 -2.254 8.635 1.00 94.69 177 PRO A O 1
ATOM 1470 N N . VAL A 1 178 ? -14.572 -3.554 8.884 1.00 94.44 178 VAL A N 1
ATOM 1471 C CA . VAL A 1 178 ? -15.289 -4.729 9.403 1.00 94.44 178 VAL A CA 1
ATOM 1472 C C . VAL A 1 178 ? -15.748 -4.490 10.844 1.00 94.44 178 VAL A C 1
ATOM 1474 O O . VAL A 1 178 ? -16.758 -5.028 11.293 1.00 94.44 178 VAL A O 1
ATOM 1477 N N . TYR A 1 179 ? -15.001 -3.664 11.577 1.00 94.62 179 TYR A N 1
ATOM 1478 C CA . TYR A 1 179 ? -15.346 -3.205 12.913 1.00 94.62 179 TYR A CA 1
ATOM 1479 C C . TYR A 1 179 ? -14.784 -1.804 13.136 1.00 94.62 179 TYR A C 1
ATOM 1481 O O . TYR A 1 179 ? -13.662 -1.510 12.724 1.00 94.62 179 TYR A O 1
ATOM 1489 N N . ALA A 1 180 ? -15.552 -0.947 13.801 1.00 96.00 180 ALA A N 1
ATOM 1490 C CA . ALA A 1 180 ? -15.111 0.388 14.163 1.00 96.00 180 ALA A CA 1
ATOM 1491 C C . ALA A 1 180 ? -15.773 0.851 15.460 1.00 96.00 180 ALA A C 1
ATOM 1493 O O . ALA A 1 180 ? -16.927 0.514 15.735 1.00 96.00 180 ALA A O 1
ATOM 1494 N N . TYR A 1 181 ? -15.058 1.656 16.238 1.00 96.00 181 TYR A N 1
ATOM 1495 C CA . TYR A 1 181 ? -15.634 2.400 17.352 1.00 96.00 181 TYR A CA 1
ATOM 1496 C C . TYR A 1 181 ? -14.919 3.734 17.544 1.00 96.00 181 TYR A C 1
ATOM 1498 O O . TYR A 1 181 ? -13.774 3.923 17.130 1.00 96.00 181 TYR A O 1
ATOM 1506 N N . THR A 1 182 ? -15.611 4.658 18.199 1.00 95.19 182 THR A N 1
ATOM 1507 C CA . THR A 1 182 ? -15.071 5.968 18.553 1.00 95.19 182 THR A CA 1
ATOM 1508 C C . THR A 1 182 ? -14.910 6.052 20.060 1.00 95.19 182 THR A C 1
ATOM 1510 O O . THR A 1 182 ? -15.831 5.712 20.803 1.00 95.19 182 THR A O 1
ATOM 1513 N N . GLU A 1 183 ? -13.748 6.513 20.500 1.00 92.62 183 GLU A N 1
ATOM 1514 C CA . GLU A 1 183 ? -13.446 6.824 21.893 1.00 92.62 183 GLU A CA 1
ATOM 1515 C C . GLU A 1 183 ? -12.947 8.270 21.942 1.00 92.62 183 GLU A C 1
ATOM 1517 O O . GLU A 1 183 ? -11.926 8.611 21.351 1.00 92.62 183 GLU A O 1
ATOM 1522 N N . ASP A 1 184 ? -13.729 9.154 22.562 1.00 89.44 184 ASP A N 1
ATOM 1523 C CA . ASP A 1 184 ? -13.531 10.606 22.539 1.00 89.44 184 ASP A CA 1
ATOM 1524 C C . ASP A 1 184 ? -13.381 11.197 21.122 1.00 89.44 184 ASP A C 1
ATOM 1526 O O . ASP A 1 184 ? -14.374 11.420 20.427 1.00 89.44 184 ASP A O 1
ATOM 1530 N N . ARG A 1 185 ? -12.144 11.494 20.711 1.00 89.50 185 ARG A N 1
ATOM 1531 C CA . ARG A 1 185 ? -11.786 12.066 19.400 1.00 89.50 185 ARG A CA 1
ATOM 1532 C C . ARG A 1 185 ? -11.034 11.072 18.521 1.00 89.50 185 ARG A C 1
ATOM 1534 O O . ARG A 1 185 ? -10.575 11.439 17.445 1.00 89.50 185 ARG A O 1
ATOM 1541 N N . GLU A 1 186 ? -10.905 9.834 18.975 1.00 94.94 186 GLU A N 1
ATOM 1542 C CA . GLU A 1 186 ? -10.167 8.783 18.300 1.00 94.94 186 GLU A CA 1
ATOM 1543 C C . GLU A 1 186 ? -11.146 7.821 17.629 1.00 94.94 186 GLU A C 1
ATOM 1545 O O . GLU A 1 186 ? -12.008 7.217 18.273 1.00 94.94 186 GLU A O 1
ATOM 1550 N N . LEU A 1 187 ? -11.012 7.668 16.318 1.00 95.75 187 LEU A N 1
ATOM 1551 C CA . LEU A 1 187 ? -11.683 6.638 15.546 1.00 95.75 187 LEU A CA 1
ATOM 1552 C C . LEU A 1 187 ? -10.732 5.457 15.366 1.00 95.75 187 LEU A C 1
ATOM 1554 O O . LEU A 1 187 ? -9.616 5.602 14.869 1.00 95.75 187 LEU A O 1
ATOM 1558 N N . ASN A 1 188 ? -11.204 4.296 15.802 1.00 96.94 188 ASN A N 1
ATOM 1559 C CA . ASN A 1 188 ? -10.496 3.029 15.775 1.00 96.94 188 ASN A CA 1
ATOM 1560 C C . ASN A 1 188 ? -11.203 2.112 14.782 1.00 96.94 188 ASN A C 1
ATOM 1562 O O . ASN A 1 188 ? -12.390 1.833 14.957 1.00 96.94 188 ASN A O 1
ATOM 1566 N N . GLU A 1 189 ? -10.494 1.642 13.762 1.00 97.12 189 GLU A N 1
ATOM 1567 C CA . GLU A 1 189 ? -11.074 0.883 12.654 1.00 97.12 189 GLU A CA 1
ATOM 1568 C C . GLU A 1 189 ? -10.233 -0.345 12.311 1.00 97.12 189 GLU A C 1
ATOM 1570 O O . GLU A 1 189 ? -9.003 -0.299 12.327 1.00 97.12 189 GLU A O 1
ATOM 1575 N N . TRP A 1 190 ? -10.914 -1.433 11.955 1.00 96.31 190 TRP A N 1
ATOM 1576 C CA . TRP A 1 190 ? -10.309 -2.662 11.457 1.00 96.31 190 TRP A CA 1
ATOM 1577 C C . TRP A 1 190 ? -10.803 -2.956 10.048 1.00 96.31 190 TRP A C 1
ATOM 1579 O O . TRP A 1 190 ? -12.010 -2.996 9.807 1.00 96.31 190 TRP A O 1
ATOM 1589 N N . PHE A 1 191 ? -9.871 -3.210 9.138 1.00 95.00 191 PHE A N 1
ATOM 1590 C CA . PHE A 1 191 ? -10.133 -3.489 7.730 1.00 95.00 191 PHE A CA 1
ATOM 1591 C C . PHE A 1 191 ? -9.638 -4.879 7.365 1.00 95.00 191 PHE A C 1
ATOM 1593 O O . PHE A 1 191 ? -8.613 -5.321 7.880 1.00 95.00 191 PHE A O 1
ATOM 1600 N N . VAL A 1 192 ? -10.344 -5.530 6.445 1.00 94.12 192 VAL A N 1
ATOM 1601 C CA . VAL A 1 192 ? -9.807 -6.643 5.661 1.00 94.12 192 VAL A CA 1
ATOM 1602 C C . VAL A 1 192 ? -9.654 -6.133 4.236 1.00 94.12 192 VAL A C 1
ATOM 1604 O O . VAL A 1 192 ? -10.626 -5.642 3.664 1.00 94.12 192 VAL A O 1
ATOM 1607 N N . LEU A 1 193 ? -8.431 -6.175 3.714 1.00 94.00 193 LEU A N 1
ATOM 1608 C CA . LEU A 1 193 ? -8.104 -5.705 2.366 1.00 94.00 193 LEU A CA 1
ATOM 1609 C C . LEU A 1 193 ? -8.060 -6.872 1.365 1.00 94.00 193 LEU A C 1
ATOM 1611 O O . LEU A 1 193 ? -8.243 -8.030 1.743 1.00 94.00 193 LEU A O 1
ATOM 1615 N N . GLU A 1 194 ? -7.821 -6.570 0.085 1.00 93.56 194 GLU A N 1
ATOM 1616 C CA . GLU A 1 194 ? -7.799 -7.571 -1.001 1.00 93.56 194 GLU A CA 1
ATOM 1617 C C . GLU A 1 194 ? -6.685 -8.615 -0.837 1.00 93.56 194 GLU A C 1
ATOM 1619 O O . GLU A 1 194 ? -6.791 -9.735 -1.329 1.00 93.56 194 GLU A O 1
ATOM 1624 N N . ASP A 1 195 ? -5.635 -8.290 -0.082 1.00 93.75 195 ASP A N 1
ATOM 1625 C CA . ASP A 1 195 ? -4.575 -9.230 0.280 1.00 93.75 195 ASP A CA 1
ATOM 1626 C C . ASP A 1 195 ? -4.960 -10.177 1.432 1.00 93.75 195 ASP A C 1
ATOM 1628 O O . ASP A 1 195 ? -4.122 -10.923 1.933 1.00 93.75 195 ASP A O 1
ATOM 1632 N N . SER A 1 196 ? -6.233 -10.176 1.847 1.00 92.25 196 SER A N 1
ATOM 1633 C CA . SER A 1 196 ? -6.786 -11.024 2.912 1.00 92.25 196 SER A CA 1
ATOM 1634 C C . SER A 1 196 ? -6.145 -10.813 4.290 1.00 92.25 196 SER A C 1
ATOM 1636 O O . SER A 1 196 ? -6.216 -11.690 5.158 1.00 92.25 196 SER A O 1
ATOM 1638 N N . ARG A 1 197 ? -5.540 -9.642 4.526 1.00 94.31 197 ARG A N 1
ATOM 1639 C CA . ARG A 1 197 ? -4.929 -9.276 5.810 1.00 94.31 197 ARG A CA 1
ATOM 1640 C C . ARG A 1 197 ? -5.816 -8.348 6.617 1.00 94.31 197 ARG A C 1
ATOM 1642 O O . ARG A 1 197 ? -6.608 -7.582 6.070 1.00 94.31 197 ARG A O 1
ATOM 1649 N N . VAL A 1 198 ? -5.652 -8.405 7.939 1.00 95.25 198 VAL A N 1
ATOM 1650 C CA . VAL A 1 198 ? -6.342 -7.507 8.869 1.00 95.25 198 VAL A CA 1
ATOM 1651 C C . VAL A 1 198 ? -5.441 -6.329 9.189 1.00 95.25 198 VAL A C 1
ATOM 1653 O O . VAL A 1 198 ? -4.328 -6.510 9.684 1.00 95.25 198 VAL A O 1
ATOM 1656 N N . TYR A 1 199 ? -5.959 -5.126 8.982 1.00 96.38 199 TYR A N 1
ATOM 1657 C CA . TYR A 1 199 ? -5.290 -3.875 9.311 1.00 96.38 199 TYR A CA 1
ATOM 1658 C C . TYR A 1 199 ? -6.058 -3.121 10.380 1.00 96.38 199 TYR A C 1
ATOM 1660 O O . TYR A 1 199 ? -7.286 -3.102 10.368 1.00 96.38 199 TYR A O 1
ATOM 1668 N N . TYR A 1 200 ? -5.326 -2.470 11.274 1.00 96.81 200 TYR A N 1
ATOM 1669 C CA . TYR A 1 200 ? -5.862 -1.519 12.232 1.00 96.81 200 TYR A CA 1
ATOM 1670 C C . TYR A 1 200 ? -5.434 -0.105 11.854 1.00 96.81 200 TYR A C 1
ATOM 1672 O O . TYR A 1 200 ? -4.259 0.144 11.574 1.00 96.81 200 TYR A O 1
ATOM 1680 N N . ARG A 1 201 ? -6.398 0.815 11.894 1.00 96.75 201 ARG A N 1
ATOM 1681 C CA . ARG A 1 201 ? -6.201 2.250 11.720 1.00 96.75 201 ARG A CA 1
ATOM 1682 C C . ARG A 1 201 ? -6.710 2.982 12.952 1.00 96.75 201 ARG A C 1
ATOM 1684 O O . ARG A 1 201 ? -7.859 2.792 13.357 1.00 96.75 201 ARG A O 1
ATOM 1691 N N . LYS A 1 202 ? -5.872 3.865 13.487 1.00 97.19 202 LYS A N 1
ATOM 1692 C CA . LYS A 1 202 ? -6.259 4.855 14.487 1.00 97.19 202 LYS A CA 1
ATOM 1693 C C . LYS A 1 202 ? -6.142 6.249 13.904 1.00 97.19 202 LYS A C 1
ATOM 1695 O O . LYS A 1 202 ? -5.081 6.648 13.421 1.00 97.19 202 LYS A O 1
ATOM 1700 N N . THR A 1 203 ? -7.217 7.007 14.020 1.00 96.50 203 THR A N 1
ATOM 1701 C CA . THR A 1 203 ? -7.304 8.365 13.504 1.00 96.50 203 THR A CA 1
ATOM 1702 C C . THR A 1 203 ? -7.805 9.300 14.594 1.00 96.50 203 THR A C 1
ATOM 1704 O O . THR A 1 203 ? -8.799 8.996 15.245 1.00 96.50 203 THR A O 1
ATOM 1707 N N . GLU A 1 204 ? -7.141 10.436 14.797 1.00 95.19 204 GLU A N 1
ATOM 1708 C CA . GLU A 1 204 ? -7.581 11.463 15.747 1.00 95.19 204 GLU A CA 1
ATOM 1709 C C . GLU A 1 204 ? -8.179 12.653 14.998 1.00 95.19 204 GLU A C 1
ATOM 1711 O O . GLU A 1 204 ? -7.597 13.168 14.041 1.00 95.19 204 GLU A O 1
ATOM 1716 N N . TYR A 1 205 ? -9.348 13.100 15.452 1.00 90.44 205 TYR A N 1
ATOM 1717 C CA . TYR A 1 205 ? -9.986 14.303 14.943 1.00 90.44 205 TYR A CA 1
ATOM 1718 C C . TYR A 1 205 ? -9.538 15.537 15.737 1.00 90.44 205 TYR A C 1
ATOM 1720 O O . TYR A 1 205 ? -9.621 15.545 16.978 1.00 90.44 205 TYR A O 1
ATOM 1728 N N . PRO A 1 206 ? -9.124 16.618 15.053 1.00 86.56 206 PRO A N 1
ATOM 1729 C CA . PRO A 1 206 ? -8.818 17.872 15.721 1.00 86.56 206 PRO A CA 1
ATOM 1730 C C . PRO A 1 206 ? -10.047 18.392 16.492 1.00 86.56 206 PRO A C 1
ATOM 1732 O O . PRO A 1 206 ? -11.199 18.155 16.105 1.00 86.56 206 PRO A O 1
ATOM 1735 N N . PRO A 1 207 ? -9.841 19.063 17.639 1.00 82.00 207 PRO A N 1
ATOM 1736 C CA . PRO A 1 207 ? -10.942 19.497 18.483 1.00 82.00 207 PRO A CA 1
ATOM 1737 C C . PRO A 1 207 ? -11.735 20.606 17.784 1.00 82.00 207 PRO A C 1
ATOM 1739 O O . PRO A 1 207 ? -11.228 21.697 17.537 1.00 82.00 207 PRO A O 1
ATOM 1742 N N . MET A 1 208 ? -13.015 20.354 17.508 1.00 74.50 208 MET A N 1
ATOM 1743 C CA . MET A 1 208 ? -13.900 21.378 16.958 1.00 74.50 20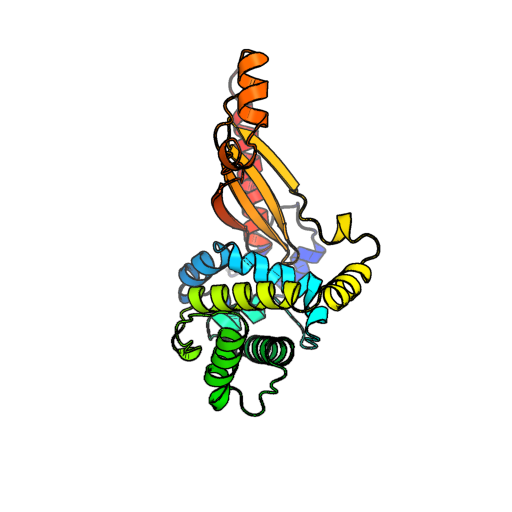8 MET A CA 1
ATOM 1744 C C . MET A 1 208 ? -14.474 22.262 18.068 1.00 74.50 208 MET A C 1
ATOM 1746 O O . MET A 1 208 ? -15.286 21.827 18.888 1.00 74.50 208 MET A O 1
ATOM 1750 N N . GLU A 1 209 ? -14.119 23.546 18.065 1.00 73.19 209 GLU A N 1
ATOM 1751 C CA . GLU A 1 209 ? -14.762 24.528 18.935 1.00 73.19 209 GLU A CA 1
ATOM 1752 C C . GLU A 1 209 ? -16.114 24.978 18.363 1.00 73.19 209 GLU A C 1
ATOM 1754 O O . GLU A 1 209 ? -16.188 25.873 17.513 1.00 73.19 209 GLU A O 1
ATOM 1759 N N . VAL A 1 210 ? -17.210 24.412 18.873 1.00 72.25 210 VAL A N 1
ATOM 1760 C CA . VAL A 1 210 ? -18.561 24.865 18.512 1.00 72.25 210 VAL A CA 1
ATOM 1761 C C . VAL A 1 210 ? -18.880 26.189 19.228 1.00 72.25 210 VAL A C 1
ATOM 1763 O O . VAL A 1 210 ? -18.922 26.231 20.463 1.00 72.25 210 VAL A O 1
ATOM 1766 N N . PRO A 1 211 ? -19.149 27.292 18.502 1.00 73.50 211 PRO A N 1
ATOM 1767 C CA . PRO A 1 211 ? -19.440 28.577 19.127 1.00 73.50 211 PRO A CA 1
ATOM 1768 C C . PRO A 1 211 ? -20.767 28.527 19.881 1.00 73.50 211 PRO A C 1
ATOM 1770 O O . PRO A 1 211 ? -21.816 28.245 19.304 1.00 73.50 211 PRO A O 1
ATOM 1773 N N . LYS A 1 212 ? -20.748 28.881 21.170 1.00 79.19 212 LYS A N 1
ATOM 1774 C CA . LYS A 1 212 ? -21.954 28.864 22.018 1.00 79.19 212 LYS A CA 1
ATOM 1775 C C . LYS A 1 212 ? -23.004 29.901 21.603 1.00 79.19 212 LYS A C 1
ATOM 1777 O O . LYS A 1 212 ? -24.183 29.736 21.902 1.00 79.19 212 LYS A O 1
ATOM 1782 N N . LYS A 1 213 ? -22.594 30.993 20.946 1.00 84.44 213 LYS A N 1
ATOM 1783 C CA . LYS A 1 213 ? -23.482 32.088 20.529 1.00 84.44 213 LYS A CA 1
ATOM 1784 C C . LYS A 1 213 ? -23.558 32.190 19.011 1.00 84.44 213 LYS A C 1
ATOM 1786 O O . LYS A 1 213 ? -22.550 32.188 18.310 1.00 84.44 213 LYS A O 1
ATOM 1791 N N . ARG A 1 214 ? -24.774 32.420 18.509 1.00 78.81 214 ARG A N 1
ATOM 1792 C CA . ARG A 1 214 ? -25.066 32.577 17.074 1.00 78.81 214 ARG A CA 1
ATOM 1793 C C . ARG A 1 214 ? -24.314 33.742 16.413 1.00 78.81 214 ARG A C 1
ATOM 1795 O O . ARG A 1 214 ? -24.006 33.669 15.227 1.00 78.81 214 ARG A O 1
ATOM 1802 N N . ALA A 1 215 ? -24.030 34.811 17.157 1.00 80.69 215 ALA A N 1
ATOM 1803 C CA . ALA A 1 215 ? -23.262 35.952 16.653 1.00 80.69 215 ALA A CA 1
ATOM 1804 C C . ALA A 1 215 ? -21.796 35.580 16.370 1.00 80.69 215 ALA A C 1
ATOM 1806 O O . ALA A 1 215 ? -21.253 35.973 15.340 1.00 80.69 215 ALA A O 1
ATOM 1807 N N . ASP A 1 216 ? -21.197 34.766 17.240 1.00 74.25 216 ASP A N 1
ATOM 1808 C CA . ASP A 1 216 ? -19.816 34.297 17.103 1.00 74.25 216 ASP A CA 1
ATOM 1809 C C . ASP A 1 216 ? -19.710 33.224 16.011 1.00 74.25 216 ASP A C 1
ATOM 1811 O O . ASP A 1 216 ? -18.769 33.238 15.220 1.00 74.25 216 ASP A O 1
ATOM 1815 N N . ALA A 1 217 ? -20.740 32.378 15.874 1.00 73.19 217 ALA A N 1
ATOM 1816 C CA . ALA A 1 217 ? -20.867 31.456 14.746 1.00 73.19 217 ALA A CA 1
ATOM 1817 C C . ALA A 1 217 ? -20.897 32.194 13.396 1.00 73.19 217 ALA A C 1
ATOM 1819 O O . ALA A 1 217 ? -20.190 31.804 12.474 1.00 73.19 217 ALA A O 1
ATOM 1820 N N . LYS A 1 218 ? -21.649 33.301 13.274 1.00 76.12 218 LYS A N 1
ATOM 1821 C CA . LYS A 1 218 ? -21.680 34.105 12.037 1.00 76.12 218 LYS A CA 1
ATOM 1822 C C . LYS A 1 218 ? -20.329 34.735 11.688 1.00 76.12 218 LYS A C 1
ATOM 1824 O O . LYS A 1 218 ? -20.012 34.823 10.509 1.00 76.12 218 LYS A O 1
ATOM 1829 N N . LYS A 1 219 ? -19.545 35.166 12.684 1.00 72.06 219 LYS A N 1
ATOM 1830 C CA . LYS A 1 219 ? -18.190 35.702 12.459 1.00 72.06 219 LYS A CA 1
ATOM 1831 C C . LYS A 1 219 ? -17.235 34.621 11.948 1.00 72.06 219 LYS A C 1
ATOM 1833 O O . LYS A 1 219 ? -16.506 34.868 10.999 1.00 72.06 219 LYS A O 1
ATOM 1838 N N . ARG A 1 220 ? -17.304 33.425 12.535 1.00 67.56 220 ARG A N 1
ATOM 1839 C CA . ARG A 1 220 ? -16.509 32.246 12.156 1.00 67.56 220 ARG A CA 1
ATOM 1840 C C . ARG A 1 220 ? -16.871 31.694 10.766 1.00 67.56 220 ARG A C 1
ATOM 1842 O O . ARG A 1 220 ? -15.998 31.402 9.964 1.00 67.56 220 ARG A O 1
ATOM 1849 N N . ILE A 1 221 ? -18.158 31.660 10.413 1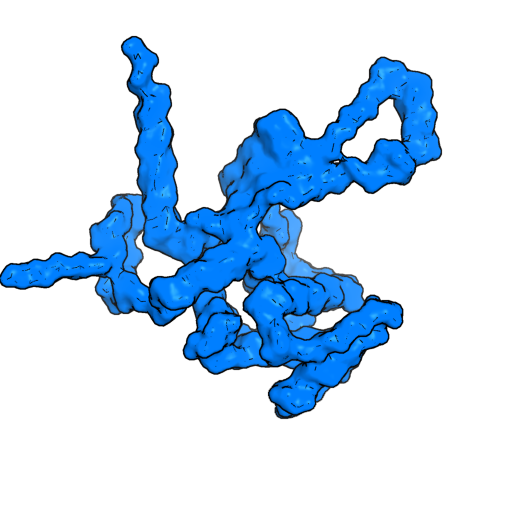.00 69.19 221 ILE A N 1
ATOM 1850 C CA . ILE A 1 221 ? -18.612 31.278 9.059 1.00 69.19 221 ILE A CA 1
ATOM 1851 C C . ILE A 1 221 ? -18.180 32.305 7.994 1.00 69.19 221 ILE A C 1
ATOM 1853 O O . ILE A 1 221 ? -18.099 31.966 6.819 1.00 69.19 221 ILE A O 1
ATOM 1857 N N . GLY A 1 222 ? -17.890 33.553 8.380 1.00 71.31 222 GLY A N 1
ATOM 1858 C CA . GLY A 1 222 ? -17.435 34.596 7.456 1.00 71.31 222 GLY A CA 1
ATOM 1859 C C . GLY A 1 222 ? -16.078 34.310 6.805 1.00 71.31 222 GLY A C 1
ATOM 1860 O O . GLY A 1 222 ? -15.838 34.801 5.707 1.00 71.31 222 GLY A O 1
ATOM 1861 N N . ASN A 1 223 ? -15.229 33.494 7.443 1.00 71.62 223 ASN A N 1
ATOM 1862 C CA . ASN A 1 223 ? -13.987 32.992 6.856 1.00 71.62 223 ASN A CA 1
ATOM 1863 C C . ASN A 1 223 ? -13.780 31.503 7.208 1.00 71.62 223 ASN A C 1
ATOM 1865 O O . ASN A 1 223 ? -13.064 31.177 8.163 1.00 71.62 223 ASN A O 1
ATOM 1869 N N . PRO A 1 224 ? -14.438 30.581 6.476 1.00 69.38 224 PRO A N 1
ATOM 1870 C CA . PRO A 1 224 ? -14.383 29.152 6.769 1.00 69.38 224 PRO A CA 1
ATOM 1871 C C . PRO A 1 224 ? -12.979 28.557 6.637 1.00 69.38 224 PRO A C 1
ATOM 1873 O O . PRO A 1 224 ? -12.652 27.650 7.390 1.00 69.38 224 PRO A O 1
ATOM 1876 N N . ALA A 1 225 ? -12.149 29.082 5.730 1.00 70.62 225 ALA A N 1
ATOM 1877 C CA . ALA A 1 225 ? -10.796 28.580 5.495 1.00 70.62 225 ALA A CA 1
ATOM 1878 C C . ALA A 1 225 ? -9.859 28.830 6.689 1.00 70.62 225 ALA A C 1
ATOM 1880 O O . ALA A 1 225 ? -9.072 27.963 7.037 1.00 70.62 225 ALA A O 1
ATOM 1881 N N . GLU A 1 226 ? -9.974 29.979 7.361 1.00 70.75 226 GLU A N 1
ATOM 1882 C CA . GLU A 1 226 ? -9.212 30.253 8.592 1.00 70.75 226 GLU A CA 1
ATOM 1883 C C . GLU A 1 226 ? -9.807 29.549 9.817 1.00 70.75 226 GLU A C 1
ATOM 1885 O O . GLU A 1 226 ? -9.089 29.160 10.733 1.00 70.75 226 GLU A O 1
ATOM 1890 N N . THR A 1 227 ? -11.131 29.390 9.853 1.00 65.88 227 THR A N 1
ATOM 1891 C CA . THR A 1 227 ? -11.841 28.854 11.026 1.00 65.88 227 THR A CA 1
ATOM 1892 C C . THR A 1 227 ? -11.813 27.325 11.088 1.00 65.88 227 THR A C 1
ATOM 1894 O O . THR A 1 227 ? -11.774 26.754 12.174 1.00 65.88 227 THR A O 1
ATOM 1897 N N . PHE A 1 228 ? -1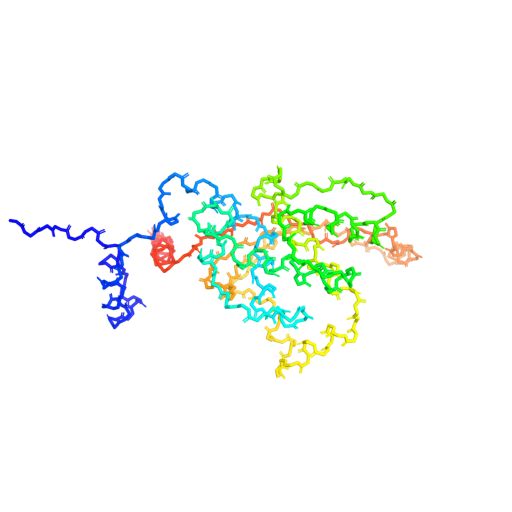1.870 26.670 9.931 1.00 67.94 228 PHE A N 1
ATOM 1898 C CA . PHE A 1 228 ? -11.944 25.216 9.770 1.00 67.94 228 PHE A CA 1
ATOM 1899 C C . PHE A 1 228 ? -10.790 24.695 8.906 1.00 67.94 228 PHE A C 1
ATOM 1901 O O . PHE A 1 228 ? -10.929 23.666 8.256 1.00 67.94 228 PHE A O 1
ATOM 1908 N N . GLY A 1 229 ? -9.675 25.429 8.845 1.00 65.94 229 GLY A N 1
ATOM 1909 C CA . GLY A 1 229 ? -8.551 25.084 7.972 1.00 65.94 229 GLY A CA 1
ATOM 1910 C C . GLY A 1 229 ? -7.904 23.740 8.305 1.00 65.94 229 GLY A C 1
ATOM 1911 O O . GLY A 1 229 ? -7.390 23.087 7.406 1.00 65.94 229 GLY A O 1
ATOM 1912 N N . ASP A 1 230 ? -7.979 23.315 9.568 1.00 71.88 230 ASP A N 1
ATOM 1913 C CA . ASP A 1 230 ? -7.397 22.065 10.061 1.00 71.88 230 ASP A CA 1
ATOM 1914 C C . ASP A 1 230 ? -8.486 21.171 10.677 1.00 71.88 230 ASP A C 1
ATOM 1916 O O . ASP A 1 230 ? -8.598 21.014 11.892 1.00 71.88 230 ASP A O 1
ATOM 1920 N N . ILE A 1 231 ? -9.392 20.686 9.822 1.00 78.56 231 ILE A N 1
ATOM 1921 C CA . ILE A 1 231 ? -10.440 19.711 10.186 1.00 78.56 231 ILE A CA 1
ATOM 1922 C C . ILE A 1 231 ? -10.091 18.288 9.757 1.00 78.56 231 ILE A C 1
ATOM 1924 O O . ILE A 1 231 ? -10.845 17.360 10.061 1.00 78.56 231 ILE A O 1
ATOM 1928 N N . GLU A 1 232 ? -8.996 18.126 9.014 1.00 84.62 232 GLU A N 1
ATOM 1929 C CA . GLU A 1 232 ? -8.625 16.833 8.466 1.00 84.62 232 GLU A CA 1
ATOM 1930 C C . GLU A 1 232 ? -8.184 15.904 9.605 1.00 84.62 232 GLU A C 1
ATOM 1932 O O . GLU A 1 232 ? -7.396 16.296 10.471 1.00 84.62 232 GLU A O 1
ATOM 1937 N N . PRO A 1 233 ? -8.708 14.673 9.649 1.00 89.88 233 PRO A N 1
ATOM 1938 C CA . PRO A 1 233 ? -8.250 13.688 10.606 1.00 89.88 233 PRO A CA 1
ATOM 1939 C C . PRO A 1 233 ? -6.757 13.388 10.434 1.00 89.88 233 PRO A C 1
ATOM 1941 O O . PRO A 1 233 ? -6.272 13.203 9.317 1.00 89.88 233 PRO A O 1
ATOM 1944 N N . VAL A 1 234 ? -6.048 13.223 11.549 1.00 92.12 234 VAL A N 1
ATOM 1945 C CA . VAL A 1 234 ? -4.640 12.812 11.542 1.00 92.12 234 VAL A CA 1
ATOM 1946 C C . VAL A 1 234 ? -4.555 11.303 11.743 1.00 92.12 234 VAL A C 1
ATOM 1948 O O . VAL A 1 234 ? -5.132 10.754 12.684 1.00 92.12 234 VAL A O 1
ATOM 1951 N N . LEU A 1 235 ? -3.826 10.613 10.862 1.00 94.31 235 LEU A N 1
ATOM 1952 C CA . LEU A 1 235 ? -3.472 9.209 11.061 1.00 94.31 235 LEU A CA 1
ATOM 1953 C C . LEU A 1 235 ? -2.475 9.109 12.223 1.00 94.31 235 LEU A C 1
ATOM 1955 O O . LEU A 1 235 ? -1.343 9.569 12.109 1.00 94.31 235 LEU A O 1
ATOM 1959 N N . VAL A 1 236 ? -2.907 8.511 13.330 1.00 95.25 236 VAL A N 1
ATOM 1960 C CA . VAL A 1 236 ? -2.089 8.331 14.539 1.00 95.25 236 VAL A CA 1
ATOM 1961 C C . VAL A 1 236 ? -1.355 6.998 14.501 1.00 95.25 236 VAL A C 1
ATOM 1963 O O . VAL A 1 236 ? -0.194 6.916 14.889 1.00 95.25 236 VAL A O 1
ATOM 1966 N N . GLU A 1 237 ? -2.030 5.946 14.040 1.00 96.06 237 GLU A N 1
ATOM 1967 C CA . GLU A 1 237 ? -1.478 4.596 14.034 1.00 96.06 237 GLU A CA 1
ATOM 1968 C C . GLU A 1 237 ? -1.997 3.804 12.838 1.00 96.06 237 GLU A C 1
ATOM 1970 O O . GLU A 1 237 ? -3.185 3.845 12.505 1.00 96.06 237 GLU A O 1
ATOM 1975 N N . TRP A 1 238 ? -1.097 3.041 12.227 1.00 96.81 238 TRP A N 1
ATOM 1976 C CA . TRP A 1 238 ? -1.413 2.008 11.256 1.00 96.81 238 TRP A CA 1
ATOM 1977 C C . TRP A 1 238 ? -0.615 0.754 11.602 1.00 96.81 238 TRP A C 1
ATOM 1979 O O . TRP A 1 238 ? 0.585 0.839 11.858 1.00 96.81 238 TRP A O 1
ATOM 1989 N N . ARG A 1 239 ? -1.269 -0.410 11.617 1.00 96.50 239 ARG A N 1
ATOM 1990 C CA . ARG A 1 239 ? -0.584 -1.699 11.793 1.00 96.50 239 ARG A CA 1
ATOM 1991 C C . ARG A 1 239 ? -1.297 -2.828 11.072 1.00 96.50 239 ARG A C 1
ATOM 1993 O O . ARG A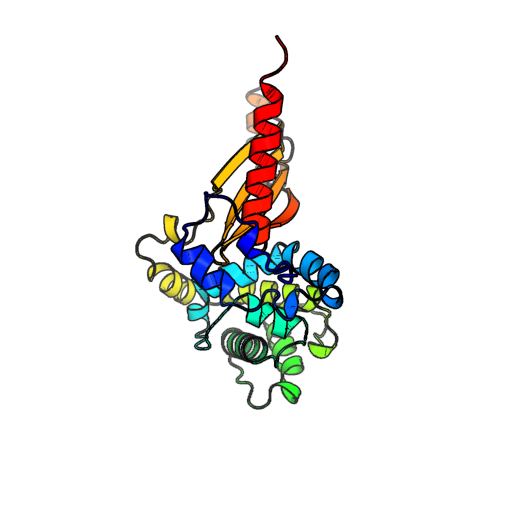 1 239 ? -2.525 -2.882 11.043 1.00 96.50 239 ARG A O 1
ATOM 2000 N N . CYS A 1 240 ? -0.517 -3.755 10.537 1.00 96.38 240 CYS A N 1
ATOM 2001 C CA . CYS A 1 240 ? -0.999 -5.047 10.078 1.00 96.38 240 CYS A CA 1
ATOM 2002 C C . CYS A 1 240 ? -1.091 -5.982 11.289 1.00 96.38 240 CYS A C 1
ATOM 2004 O O . CYS A 1 240 ? -0.089 -6.291 11.930 1.00 96.38 240 CYS A O 1
ATOM 2006 N N . GLU A 1 241 ? -2.304 -6.406 11.630 1.00 93.38 241 GLU A N 1
ATOM 2007 C CA . GLU A 1 241 ? -2.558 -7.312 12.754 1.00 93.38 241 GLU A CA 1
ATOM 2008 C C . GLU A 1 241 ? -2.251 -8.762 12.377 1.00 93.38 241 GLU A C 1
ATOM 2010 O O . GLU A 1 241 ? -1.768 -9.538 13.203 1.00 93.38 241 GLU A O 1
ATOM 2015 N N . THR A 1 242 ? -2.568 -9.150 11.137 1.00 92.44 242 THR A N 1
ATOM 2016 C CA . THR A 1 242 ? -2.462 -10.542 10.691 1.00 92.44 242 THR A CA 1
ATOM 2017 C C . THR A 1 242 ? -2.072 -10.611 9.222 1.00 92.44 242 THR A C 1
ATOM 2019 O O . THR A 1 242 ? -2.800 -10.102 8.371 1.00 92.44 242 THR A O 1
ATOM 2022 N N . ALA A 1 243 ? -0.978 -11.305 8.917 1.00 86.12 243 ALA A N 1
ATOM 2023 C CA . ALA A 1 243 ? -0.469 -11.453 7.555 1.00 86.12 243 ALA A CA 1
ATOM 2024 C C . ALA A 1 243 ? -0.926 -12.733 6.832 1.00 86.12 243 ALA A C 1
ATOM 2026 O O . ALA A 1 243 ? -0.641 -12.887 5.651 1.00 86.12 243 ALA A O 1
ATOM 2027 N N . GLY A 1 244 ? -1.614 -13.649 7.521 1.00 86.62 244 GLY A N 1
ATOM 2028 C CA . GLY A 1 244 ? -2.087 -14.904 6.936 1.00 86.62 244 GLY A CA 1
ATOM 2029 C C . GLY A 1 244 ? -2.955 -15.722 7.891 1.00 86.62 244 GLY A C 1
ATOM 2030 O O . GLY A 1 244 ? -3.159 -15.347 9.051 1.00 86.62 244 GLY A O 1
ATOM 2031 N N . ILE A 1 245 ? -3.440 -16.872 7.411 1.00 88.06 245 ILE A N 1
ATOM 2032 C CA . ILE A 1 245 ? -4.454 -17.683 8.106 1.00 88.06 245 ILE A CA 1
ATOM 2033 C C . ILE A 1 245 ? -4.030 -18.118 9.515 1.00 88.06 245 ILE A C 1
ATOM 2035 O O . ILE A 1 245 ? -4.844 -18.102 10.435 1.00 88.06 245 ILE A O 1
ATOM 2039 N N . TYR A 1 246 ? -2.752 -18.452 9.716 1.00 89.19 246 TYR A N 1
ATOM 2040 C CA . TYR A 1 246 ? -2.253 -18.898 11.019 1.00 89.19 246 TYR A CA 1
ATOM 2041 C C . TYR A 1 246 ? -2.292 -17.779 12.063 1.00 89.19 246 TYR A C 1
ATOM 2043 O O . TYR A 1 246 ? -2.741 -17.994 13.188 1.00 89.19 246 TYR A O 1
ATOM 2051 N N . GLN A 1 247 ? -1.860 -16.573 11.685 1.00 89.44 247 GLN A N 1
ATOM 2052 C CA . GLN A 1 247 ? -1.902 -15.406 12.568 1.00 89.44 247 GLN A CA 1
ATOM 2053 C C . GLN A 1 247 ? -3.343 -14.967 12.819 1.00 89.44 247 GLN A C 1
ATOM 2055 O O . GLN A 1 247 ? -3.695 -14.632 13.948 1.00 89.44 247 GLN A O 1
ATOM 2060 N N . PHE A 1 248 ? -4.196 -15.037 11.796 1.00 90.12 248 PHE A N 1
ATOM 2061 C CA . PHE A 1 248 ? -5.608 -14.705 11.920 1.00 90.12 248 PHE A CA 1
ATOM 2062 C C . PHE A 1 248 ? -6.352 -15.645 12.877 1.00 90.12 248 PHE A C 1
ATOM 2064 O O . PHE A 1 248 ? -7.030 -15.185 13.795 1.00 90.12 248 PHE A O 1
ATOM 2071 N N . ASP A 1 249 ? -6.155 -16.959 12.759 1.00 90.25 249 ASP A N 1
ATOM 2072 C CA . ASP A 1 249 ? -6.734 -17.938 13.685 1.00 90.25 249 ASP A CA 1
ATOM 2073 C C . ASP A 1 249 ? -6.260 -17.717 15.135 1.00 90.25 249 ASP A C 1
ATOM 2075 O O . ASP A 1 249 ? -7.061 -17.728 16.077 1.00 90.25 249 ASP A O 1
ATOM 2079 N N . GLN A 1 250 ? -4.965 -17.444 15.329 1.00 88.88 250 GLN A N 1
ATOM 2080 C CA . GLN A 1 250 ? -4.409 -17.101 16.642 1.00 88.88 250 GLN A CA 1
ATOM 2081 C C . GLN A 1 250 ? -5.009 -15.807 17.206 1.00 88.88 250 GLN A C 1
ATOM 2083 O O . GLN A 1 250 ? -5.365 -15.757 18.389 1.00 88.88 250 GLN A O 1
ATOM 2088 N N . TYR A 1 251 ? -5.175 -14.785 16.368 1.00 87.81 251 TYR A N 1
ATOM 2089 C CA . TYR A 1 251 ? -5.804 -13.521 16.736 1.00 87.81 251 TYR A CA 1
ATOM 2090 C C . TYR A 1 251 ? -7.245 -13.741 17.222 1.00 87.81 251 TYR A C 1
ATOM 2092 O O . TYR A 1 251 ? -7.607 -13.307 18.321 1.00 87.81 251 TYR A O 1
ATOM 2100 N N . LEU A 1 252 ? -8.044 -14.518 16.482 1.00 88.25 252 LEU A N 1
ATOM 2101 C CA . LEU A 1 252 ? -9.418 -14.866 16.863 1.00 88.25 252 LEU A CA 1
ATOM 2102 C C . LEU A 1 252 ? -9.488 -15.660 18.176 1.00 88.25 252 LEU A C 1
ATOM 2104 O O . LEU A 1 252 ? -10.349 -15.391 19.024 1.00 88.25 252 LEU A O 1
ATOM 2108 N N . LYS A 1 253 ? -8.572 -16.613 18.395 1.00 87.44 253 LYS A N 1
ATOM 2109 C CA . LYS A 1 253 ? -8.455 -17.330 19.679 1.00 87.44 253 LYS A CA 1
ATOM 2110 C C . LYS A 1 253 ? -8.175 -16.366 20.831 1.00 87.44 253 LYS A C 1
ATOM 2112 O O . LYS A 1 253 ? -8.819 -16.463 21.879 1.00 87.44 253 LYS A O 1
ATOM 2117 N N . GLY A 1 254 ? -7.261 -15.418 20.632 1.00 85.81 254 GLY A N 1
ATOM 2118 C CA . GLY A 1 254 ? -6.944 -14.378 21.610 1.00 85.81 254 GLY A CA 1
ATOM 2119 C C . GLY A 1 254 ? -8.152 -13.500 21.948 1.00 85.81 254 GLY A C 1
ATOM 2120 O O . GLY A 1 254 ? -8.407 -13.224 23.124 1.00 85.81 254 GLY A O 1
ATOM 2121 N N . LEU A 1 255 ? -8.946 -13.118 20.943 1.00 85.06 255 LEU A N 1
ATOM 2122 C CA . LEU A 1 255 ? -10.184 -12.361 21.145 1.00 85.06 255 LEU A CA 1
ATOM 2123 C C . LEU A 1 255 ? -11.217 -13.145 21.964 1.00 85.06 255 LEU A C 1
ATOM 2125 O O . LEU A 1 255 ? -11.760 -12.602 22.929 1.00 85.06 255 LEU A O 1
ATOM 2129 N N . LYS A 1 256 ? -11.445 -14.431 21.657 1.00 82.88 256 LYS A N 1
ATOM 2130 C CA . LYS A 1 256 ? -12.365 -15.290 22.430 1.00 82.88 256 LYS A CA 1
ATOM 2131 C C . LYS A 1 256 ? -11.955 -15.392 23.900 1.00 82.88 256 LYS A C 1
ATOM 2133 O O . LYS A 1 256 ? -12.802 -15.271 24.785 1.00 82.88 256 LYS A O 1
ATOM 2138 N N . GLN A 1 257 ? -10.661 -15.558 24.177 1.00 80.31 257 GLN A N 1
ATOM 2139 C CA . GLN A 1 257 ? -10.148 -15.618 25.550 1.00 80.31 257 GLN A CA 1
ATOM 2140 C C . GLN A 1 257 ? -10.350 -14.297 26.307 1.00 80.31 257 GLN A C 1
ATOM 2142 O O . GLN A 1 257 ? -10.717 -14.310 27.483 1.00 80.31 257 GLN A O 1
ATOM 2147 N N . LYS A 1 258 ? -10.139 -13.152 25.645 1.00 79.44 258 LYS A N 1
ATOM 2148 C CA . LYS A 1 258 ? -10.373 -11.823 26.235 1.00 79.44 258 LYS A CA 1
ATOM 2149 C C . LYS A 1 258 ? -11.863 -11.558 26.481 1.00 79.44 258 LYS A C 1
ATOM 2151 O O . LYS A 1 258 ? -12.212 -11.036 27.537 1.00 79.44 258 LYS A O 1
ATOM 2156 N N . GLY A 1 259 ? -12.735 -11.961 25.556 1.00 65.75 259 GLY A N 1
ATOM 2157 C CA . GLY A 1 259 ? -14.190 -11.847 25.696 1.00 65.75 259 GLY A CA 1
ATOM 2158 C C . GLY A 1 259 ? -14.757 -12.727 26.814 1.00 65.75 259 GLY A C 1
ATOM 2159 O O . GLY A 1 259 ? -15.578 -12.266 27.601 1.00 65.75 259 GLY A O 1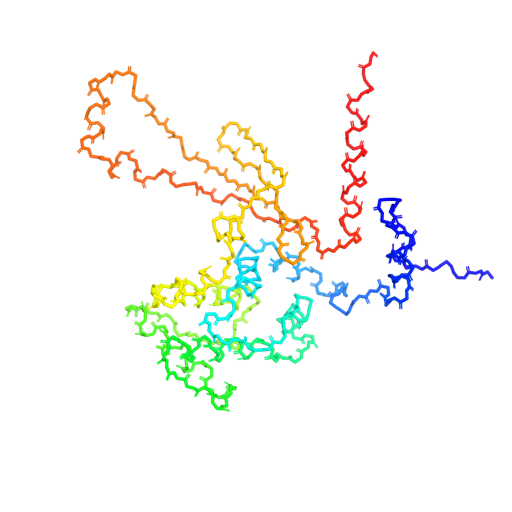
ATOM 2160 N N . GLY A 1 260 ? -14.259 -13.960 26.956 1.00 56.31 260 GLY A N 1
ATOM 2161 C CA . GLY A 1 260 ? -14.687 -14.888 28.010 1.00 56.31 260 GLY A CA 1
ATOM 2162 C C . GLY A 1 260 ? -14.312 -14.448 29.431 1.00 56.31 260 GLY A C 1
ATOM 2163 O O . GLY A 1 260 ? -15.029 -14.757 30.380 1.00 56.31 260 GLY A O 1
ATOM 2164 N N . LYS A 1 261 ? -13.232 -13.673 29.596 1.00 54.28 261 LYS A N 1
ATOM 2165 C CA . LYS A 1 261 ? -12.797 -13.161 30.909 1.00 54.28 261 LYS A CA 1
ATOM 2166 C C . LYS A 1 261 ? -13.667 -12.027 31.465 1.00 54.28 261 LYS A C 1
ATOM 2168 O O . LYS A 1 261 ? -13.604 -11.779 32.664 1.00 54.28 261 LYS A O 1
ATOM 2173 N N . LYS A 1 262 ? -14.496 -11.360 30.651 1.00 49.12 262 LYS A N 1
ATOM 2174 C CA . LYS A 1 262 ? -15.386 -10.281 31.130 1.00 49.12 262 LYS A CA 1
ATOM 2175 C C . LYS A 1 262 ? -16.644 -10.778 31.868 1.00 49.12 262 LYS A C 1
ATOM 2177 O O . LYS A 1 262 ? -17.328 -9.956 32.462 1.00 49.12 262 LYS A O 1
ATOM 2182 N N . ASN A 1 263 ? -16.912 -12.089 31.902 1.00 39.31 263 ASN A N 1
ATOM 2183 C CA . ASN A 1 263 ? -18.126 -12.666 32.509 1.00 39.31 263 ASN A CA 1
ATOM 2184 C C . ASN A 1 263 ? -17.904 -13.419 33.837 1.00 39.31 263 ASN A C 1
ATOM 2186 O O . ASN A 1 263 ? -18.776 -14.174 34.257 1.00 39.31 263 ASN A O 1
ATOM 2190 N N . VAL A 1 264 ? -16.770 -13.231 34.522 1.00 40.25 264 VAL A N 1
ATOM 2191 C CA . VAL A 1 264 ? -16.522 -13.851 35.841 1.00 40.25 264 VAL A CA 1
ATOM 2192 C C . VAL A 1 264 ? -16.177 -12.784 36.876 1.00 40.25 264 VAL A C 1
ATOM 2194 O O . VAL A 1 264 ? -15.066 -12.727 37.387 1.00 40.25 264 VAL A O 1
ATOM 2197 N N . VAL A 1 265 ? -17.142 -11.913 37.165 1.00 36.12 265 VAL A N 1
ATOM 2198 C CA . VAL A 1 265 ? -17.247 -11.243 38.466 1.00 36.12 265 VAL A CA 1
ATOM 2199 C C . VAL A 1 265 ? -18.735 -11.213 38.811 1.00 36.12 265 VAL A C 1
ATOM 2201 O O . VAL A 1 265 ? -19.472 -10.350 38.339 1.00 36.12 265 VAL A O 1
ATOM 2204 N N . ALA A 1 266 ? -19.166 -12.224 39.562 1.00 33.97 266 ALA A N 1
ATOM 2205 C CA . ALA A 1 266 ? -20.394 -12.223 40.347 1.00 33.97 266 ALA A CA 1
ATOM 2206 C C . ALA A 1 266 ? -19.989 -12.229 41.822 1.00 33.97 266 ALA A C 1
ATOM 2208 O O . ALA A 1 266 ? -18.982 -12.911 42.131 1.00 33.97 266 ALA A O 1
#

Radius of gyration: 23.15 Å; chains: 1; bounding box: 46×78×63 Å

pLDDT: mean 88.51, std 11.95, range [33.97, 98.5]

Sequence (266 aa):
MPVQSTHPAENLSDLVDEDVRAVLLKAPPTLLIEDPVYHNRLTELRNDYRYAYVVQWIYLLRHLVKITENFDVETFEEELLSIASPVFVNAFIARMVQYLANFKLDNFDSQVNDALNQVSARYYEEYDPIDFFALDLIGKTELFYNLIQLANTKSIDNFRKSVDQYAKPQHDLRLEPVYAYTEDRELNEWFVLEDSRVYYRKTEYPPMEVPKKRADAKKRIGNPAETFGDIEPVLVEWRCETAGIYQFDQYLKGLKQKGGKKNVVA

Foldseek 3Di:
DPDPPPALLVVFDPVDDPVNSVVSVVDPSDDPCRPPVNVVVVQVLQFDPLNVVLLQCCVQFVVLLDQPDDDAPVVCVCLLVVVDPVPVVQSLLQSLLCQQQVDHDPDSVVCSQVSLVSSCVVPDPDDDRDDPVPDHSVRSSVSSSVSVVSSCVVDVVSNVVSQVVDPCSVPVVDFDFPDWDDDPQKIWGWGQGPLRWIKIWIKGFDDQDDDPDPVVVVVLVVCVCVNCVRGDIDTPGMGTQDNDDSSVSVVVVVVVVVVVVVPPDD

Secondary structure (DSSP, 8-state):
-------GGGG--TTS-HHHHHHHTTS-SS-GGGSTTTHHHHHHHHT-HHHHHHHHHHHHHGGGGT--S---HHHHHHHHTTSS--HHHHHHHHHHHHHHH----SSHHHHHHHHHHHHHHHH-SS-PPP-TTT--HHHHHHHHHHHHHHHHHH-HHHHHHHHTTSSSHHHHTS---SEEEEETTEEEEEEE-TTS-EEEEEEEPPP----SSHHHHHHHHTSHHHHSTT-SPEEEEEEEEESSHHHHHHHHHHHHHHHHGGG---